Protein AF-A0A969SUG1-F1 (afdb_monomer_lite)

Secondary structure (DSSP, 8-state):
-HHHHHHHHHHHHHHHHHHHHH-TT-HHHHHHHHHHHHHHHHHHHHHHHTTSS-TTHHHHHTTSSSHHHHHHHHHHHHTGGGSTTT---TTS------HHHHHHHHHHHHHHHHTT----THHHHHHHHHHHTTSSGGGGS-HHHHHHHS------HHHHHHHHIIIIIHHHHH-TTS-TTT-----TT-TTTHHHHHHHHHHHHHHTTTS--PPPGGGS-TT--

pLDDT: mean 77.01, std 16.82, range [32.94, 97.0]

Radius of gyration: 19.33 Å; chains: 1; bounding box: 45×39×52 Å

Structure (mmCIF, N/CA/C/O backbone):
data_AF-A0A969SUG1-F1
#
_entry.id   AF-A0A969SUG1-F1
#
loop_
_atom_site.group_PDB
_atom_site.id
_atom_site.type_symbol
_atom_site.label_atom_id
_atom_site.label_alt_id
_atom_site.label_comp_id
_atom_site.label_asym_id
_atom_site.label_entity_id
_atom_site.label_seq_id
_atom_site.pdbx_PDB_ins_code
_atom_site.Cartn_x
_atom_site.Cartn_y
_atom_site.Cartn_z
_atom_site.occupancy
_atom_site.B_iso_or_equiv
_atom_site.auth_seq_id
_atom_site.auth_comp_id
_atom_site.auth_asym_id
_atom_site.auth_atom_id
_atom_site.pdbx_PDB_model_num
ATOM 1 N N . MET A 1 1 ? -7.195 10.564 -8.259 1.00 72.19 1 MET A N 1
ATOM 2 C CA . MET A 1 1 ? -7.331 9.152 -7.808 1.00 72.19 1 MET A CA 1
ATOM 3 C C . MET A 1 1 ? -7.549 8.111 -8.919 1.00 72.19 1 MET A C 1
ATOM 5 O O . MET A 1 1 ? -6.669 7.288 -9.117 1.00 72.19 1 MET A O 1
ATOM 9 N N . LYS A 1 2 ? -8.655 8.111 -9.689 1.00 70.69 2 LYS A N 1
ATOM 10 C CA . LYS A 1 2 ? -8.875 7.113 -10.775 1.00 70.69 2 LYS A CA 1
ATOM 11 C C . LYS A 1 2 ? -7.730 7.015 -11.783 1.00 70.69 2 LYS A C 1
ATOM 13 O O . LYS A 1 2 ? -7.357 5.922 -12.197 1.00 70.69 2 LYS A O 1
ATOM 18 N N . THR A 1 3 ? -7.194 8.165 -12.181 1.00 81.12 3 THR A N 1
ATOM 19 C CA . THR A 1 3 ? -6.062 8.253 -13.108 1.00 81.12 3 THR A CA 1
ATOM 20 C C . THR A 1 3 ? -4.807 7.621 -12.515 1.00 81.12 3 THR A C 1
ATOM 22 O O . THR A 1 3 ? -4.163 6.833 -13.201 1.00 81.12 3 THR A O 1
ATOM 25 N N . LEU A 1 4 ? -4.531 7.882 -11.230 1.00 82.69 4 LEU A N 1
ATOM 26 C CA . LEU A 1 4 ? -3.411 7.292 -10.499 1.00 82.69 4 LEU A CA 1
ATOM 27 C C . LEU A 1 4 ? -3.531 5.767 -10.458 1.00 82.69 4 LEU A C 1
ATOM 29 O O . LEU A 1 4 ? -2.623 5.084 -10.903 1.00 82.69 4 LEU A O 1
ATOM 33 N N . LEU A 1 5 ? -4.688 5.224 -10.063 1.00 80.44 5 LEU A N 1
ATOM 34 C CA . LEU A 1 5 ? -4.915 3.772 -10.034 1.00 80.44 5 LEU A CA 1
ATOM 35 C C . LEU A 1 5 ? -4.731 3.116 -11.408 1.00 80.44 5 LEU A C 1
ATOM 37 O O . LEU A 1 5 ? -4.087 2.075 -11.517 1.00 80.44 5 LEU A O 1
ATOM 41 N N . LYS A 1 6 ? -5.249 3.738 -12.474 1.00 84.94 6 LYS A N 1
ATOM 42 C CA . LYS A 1 6 ? -5.047 3.255 -13.850 1.00 84.94 6 LYS A CA 1
ATOM 43 C C . LYS A 1 6 ? -3.581 3.319 -14.279 1.00 84.94 6 LYS A C 1
ATOM 45 O O . LYS A 1 6 ? -3.134 2.476 -15.052 1.00 84.94 6 LYS A O 1
ATOM 50 N N . GLN A 1 7 ? -2.832 4.329 -13.843 1.00 88.00 7 GLN A N 1
ATOM 51 C CA . GLN A 1 7 ? -1.394 4.415 -14.092 1.00 88.00 7 GLN A CA 1
ATOM 52 C C . GLN A 1 7 ? -0.643 3.333 -13.314 1.00 88.00 7 GLN A C 1
ATOM 54 O O . GLN A 1 7 ? 0.090 2.566 -13.923 1.00 88.00 7 GLN A O 1
ATOM 59 N N . THR A 1 8 ? -0.914 3.178 -12.021 1.00 86.81 8 THR A N 1
ATOM 60 C CA . THR A 1 8 ? -0.345 2.123 -11.176 1.00 86.81 8 THR A CA 1
ATOM 61 C C . THR A 1 8 ? -0.618 0.730 -11.746 1.00 86.81 8 THR A C 1
ATOM 63 O O . THR A 1 8 ? 0.283 -0.103 -11.787 1.00 86.81 8 THR A O 1
ATOM 66 N N . GLU A 1 9 ? -1.823 0.476 -12.267 1.00 86.81 9 GLU A N 1
ATOM 67 C CA . GLU A 1 9 ? -2.148 -0.791 -12.929 1.00 86.81 9 GLU A CA 1
ATOM 68 C C . GLU A 1 9 ? -1.315 -1.016 -14.203 1.00 86.81 9 GLU A C 1
ATOM 70 O O . GLU A 1 9 ? -0.877 -2.140 -14.465 1.00 86.81 9 GLU A O 1
ATOM 75 N N . ARG A 1 10 ? -1.089 0.031 -15.007 1.00 91.06 10 ARG A N 1
ATOM 76 C CA . ARG A 1 10 ? -0.222 -0.044 -16.195 1.00 91.06 10 ARG A CA 1
ATOM 77 C C . ARG A 1 10 ? 1.227 -0.324 -15.803 1.00 91.06 10 ARG A C 1
ATOM 79 O O . ARG A 1 10 ? 1.831 -1.224 -16.383 1.00 91.06 10 ARG A O 1
ATOM 86 N N . ASN A 1 11 ? 1.734 0.364 -14.784 1.00 92.81 11 ASN A N 1
ATOM 87 C CA . ASN A 1 11 ? 3.095 0.192 -14.274 1.00 92.81 11 ASN A CA 1
ATOM 88 C C . ASN A 1 11 ? 3.310 -1.231 -13.760 1.00 92.81 11 ASN A C 1
ATOM 90 O O . ASN A 1 11 ? 4.281 -1.882 -14.134 1.00 92.81 11 ASN A O 1
ATOM 94 N N . TRP A 1 12 ? 2.355 -1.758 -12.989 1.00 90.81 12 TRP A N 1
ATOM 95 C CA . TRP A 1 12 ? 2.375 -3.147 -12.533 1.00 90.81 12 TRP A CA 1
ATOM 96 C C . TRP A 1 12 ? 2.470 -4.140 -13.698 1.00 90.81 12 TRP A C 1
ATOM 98 O O . TRP A 1 12 ? 3.323 -5.024 -13.675 1.00 90.81 12 TRP A O 1
ATOM 108 N N . LYS A 1 13 ? 1.643 -3.983 -14.744 1.00 89.94 13 LYS A N 1
ATOM 109 C CA . LYS A 1 13 ? 1.689 -4.862 -15.929 1.00 89.94 13 LYS A CA 1
ATOM 110 C C . LYS A 1 13 ? 3.041 -4.794 -16.635 1.00 89.94 13 LYS A C 1
ATOM 112 O O . LYS A 1 13 ? 3.552 -5.830 -17.050 1.00 89.94 13 LYS A O 1
ATOM 117 N N . ALA A 1 14 ? 3.609 -3.598 -16.771 1.00 93.19 14 ALA A N 1
ATOM 118 C CA . ALA A 1 14 ? 4.897 -3.406 -17.426 1.00 93.19 14 ALA A CA 1
ATOM 119 C C . ALA A 1 14 ? 6.046 -4.040 -16.623 1.00 93.19 14 ALA A C 1
ATOM 121 O O . ALA A 1 14 ? 6.860 -4.763 -17.194 1.00 93.19 14 ALA A O 1
ATOM 122 N N . ILE A 1 15 ? 6.062 -3.848 -15.299 1.00 92.25 15 ILE A N 1
ATOM 123 C CA . ILE A 1 15 ? 7.035 -4.471 -14.389 1.00 92.25 15 ILE A CA 1
ATOM 124 C C . ILE A 1 15 ? 6.897 -5.998 -14.425 1.00 92.25 15 ILE A C 1
ATOM 126 O O . ILE A 1 15 ? 7.888 -6.695 -14.619 1.00 92.25 15 ILE A O 1
ATOM 130 N N . ALA A 1 16 ? 5.675 -6.529 -14.314 1.00 89.56 16 ALA A N 1
ATOM 131 C CA . ALA A 1 16 ? 5.424 -7.969 -14.377 1.00 89.56 16 ALA A CA 1
ATOM 132 C C . ALA A 1 16 ? 5.860 -8.576 -15.720 1.00 89.56 16 ALA A C 1
ATOM 134 O O . ALA A 1 16 ? 6.430 -9.663 -15.748 1.00 89.56 16 ALA A O 1
ATOM 135 N N . HIS A 1 17 ? 5.627 -7.876 -16.834 1.00 90.75 17 HIS A N 1
ATOM 136 C CA . HIS A 1 17 ? 6.077 -8.321 -18.150 1.00 90.75 17 HIS A CA 1
ATOM 137 C C . HIS A 1 17 ? 7.607 -8.340 -18.259 1.00 90.75 17 HIS A C 1
ATOM 139 O O . HIS A 1 17 ? 8.167 -9.336 -18.706 1.00 90.75 17 HIS A O 1
ATOM 145 N N . ASN A 1 18 ? 8.287 -7.283 -17.810 1.00 92.50 18 ASN A N 1
ATOM 146 C CA . ASN A 1 18 ? 9.750 -7.216 -17.810 1.00 92.50 18 ASN A CA 1
ATOM 147 C C . ASN A 1 18 ? 10.378 -8.332 -16.963 1.00 92.50 18 ASN A C 1
ATOM 149 O O . ASN A 1 18 ? 11.289 -9.017 -17.420 1.00 92.50 18 ASN A O 1
ATOM 153 N N . LEU A 1 19 ? 9.831 -8.571 -15.773 1.00 88.88 19 LEU A N 1
ATOM 154 C CA . LEU A 1 19 ? 10.243 -9.672 -14.910 1.00 88.88 19 LEU A CA 1
ATOM 155 C C . LEU A 1 19 ? 10.005 -11.041 -15.560 1.00 88.88 19 LEU A C 1
ATOM 157 O O . LEU A 1 19 ? 10.855 -11.914 -15.444 1.00 88.88 19 LEU A O 1
ATOM 161 N N . LEU A 1 20 ? 8.894 -11.237 -16.276 1.00 88.81 20 LEU A N 1
ATOM 162 C CA . LEU A 1 20 ? 8.606 -12.506 -16.953 1.00 88.81 20 LEU A CA 1
ATOM 163 C C . LEU A 1 20 ? 9.591 -12.786 -18.095 1.00 88.81 20 LEU A C 1
ATOM 165 O O . LEU A 1 20 ? 9.934 -13.940 -18.325 1.00 88.81 20 LEU A O 1
ATOM 169 N N . LEU A 1 21 ? 10.062 -11.746 -18.791 1.00 89.19 21 LEU A N 1
ATOM 170 C CA . LEU A 1 21 ? 11.103 -11.887 -19.814 1.00 89.19 21 LEU A CA 1
ATOM 171 C C . LEU A 1 21 ? 12.445 -12.325 -19.212 1.00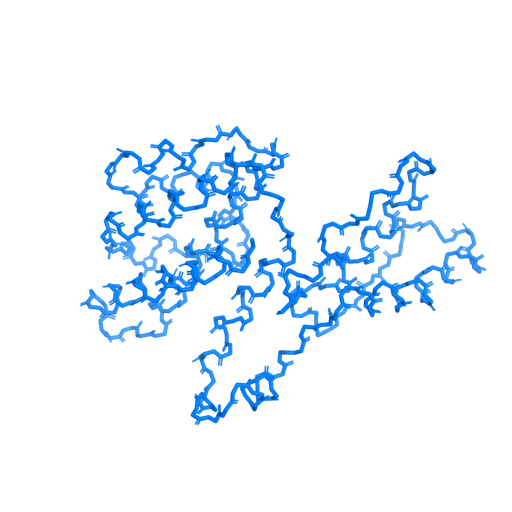 89.19 21 LEU A C 1
ATOM 173 O O . LEU A 1 21 ? 13.154 -13.114 -19.828 1.00 89.19 21 LEU A O 1
ATOM 177 N N . ASN A 1 22 ? 12.774 -11.837 -18.013 1.00 86.19 22 ASN A N 1
ATOM 178 C CA . ASN A 1 22 ? 14.015 -12.183 -17.315 1.00 86.19 22 ASN A CA 1
ATOM 179 C C . ASN A 1 22 ? 13.926 -13.523 -16.561 1.00 86.19 22 ASN A C 1
ATOM 181 O O . ASN A 1 22 ? 14.946 -14.178 -16.361 1.00 86.19 22 ASN A O 1
ATOM 185 N N . TYR A 1 23 ? 12.719 -13.939 -16.161 1.00 86.38 23 TYR A N 1
ATOM 186 C CA . TYR A 1 23 ? 12.468 -15.127 -15.337 1.00 86.38 23 TYR A CA 1
ATOM 187 C C . TYR A 1 23 ? 11.238 -15.921 -15.832 1.00 86.38 23 TYR A C 1
ATOM 189 O O . TYR A 1 23 ? 10.233 -16.025 -15.118 1.00 86.38 23 TYR A O 1
ATOM 197 N N . PRO A 1 24 ? 11.283 -16.491 -17.052 1.00 84.62 24 PRO A N 1
ATOM 198 C CA . PRO A 1 24 ? 10.123 -17.128 -17.684 1.00 84.62 24 PRO A CA 1
ATOM 199 C C . PRO A 1 24 ? 9.617 -18.372 -16.937 1.00 84.62 24 PRO A C 1
ATOM 201 O O . PRO A 1 24 ? 8.421 -18.662 -16.970 1.00 84.62 24 PRO A O 1
ATOM 204 N N . ASP A 1 25 ? 10.500 -19.069 -16.220 1.00 84.81 25 ASP A N 1
ATOM 205 C CA . ASP A 1 25 ? 10.185 -20.318 -15.516 1.00 84.81 25 ASP A CA 1
ATOM 206 C C . ASP A 1 25 ? 9.470 -20.105 -14.168 1.00 84.81 25 ASP A C 1
ATOM 208 O O . ASP A 1 25 ? 9.002 -21.061 -13.550 1.00 84.81 25 ASP A O 1
ATOM 212 N N . LEU A 1 26 ? 9.349 -18.853 -13.705 1.00 80.62 26 LEU A N 1
ATOM 213 C CA . LEU A 1 26 ? 8.792 -18.503 -12.392 1.00 80.62 26 LEU A CA 1
ATOM 214 C C . LEU A 1 26 ? 7.609 -17.518 -12.489 1.00 80.62 26 LEU A C 1
ATOM 216 O O . LEU A 1 26 ? 7.598 -16.484 -11.814 1.00 80.62 26 LEU A O 1
ATOM 220 N N . PRO A 1 27 ? 6.561 -17.812 -13.284 1.00 76.94 27 PRO A N 1
ATOM 221 C CA . PRO A 1 27 ? 5.500 -16.849 -13.579 1.00 76.94 27 PRO A CA 1
ATOM 222 C C . PRO A 1 27 ? 4.706 -16.408 -12.341 1.00 76.94 27 PRO A C 1
ATOM 224 O O . PRO A 1 27 ? 4.218 -15.281 -12.299 1.00 76.94 27 PRO A O 1
ATOM 227 N N . ASN A 1 28 ? 4.567 -17.271 -11.329 1.00 77.81 28 ASN A N 1
ATOM 228 C CA . ASN A 1 28 ? 3.870 -16.926 -10.087 1.00 77.81 28 ASN A CA 1
ATOM 229 C C . ASN A 1 28 ? 4.728 -16.002 -9.207 1.00 77.81 28 ASN A C 1
ATOM 231 O O . ASN A 1 28 ? 4.238 -14.972 -8.748 1.00 77.81 28 ASN A O 1
ATOM 235 N N . SER A 1 29 ? 6.017 -16.317 -9.044 1.00 78.25 29 SER A N 1
ATOM 236 C CA . SER A 1 29 ? 6.960 -15.500 -8.269 1.00 78.25 29 SER A CA 1
ATOM 237 C C . SER A 1 29 ? 7.151 -14.118 -8.893 1.00 78.25 29 SER A C 1
ATOM 239 O O . SER A 1 29 ? 7.121 -13.114 -8.190 1.00 78.25 29 SER A O 1
ATOM 241 N N . VAL A 1 30 ? 7.252 -14.042 -10.224 1.00 82.00 30 VAL A N 1
ATOM 242 C CA . VAL A 1 30 ? 7.326 -12.779 -10.974 1.00 82.00 30 VAL A CA 1
ATOM 243 C C . VAL A 1 30 ? 6.141 -11.861 -10.662 1.00 82.00 30 VAL A C 1
ATOM 245 O O . VAL A 1 30 ? 6.326 -10.670 -10.405 1.00 82.00 30 VAL A O 1
ATOM 248 N N . ARG A 1 31 ? 4.917 -12.403 -10.673 1.00 80.06 31 ARG A N 1
ATOM 249 C CA . ARG A 1 31 ? 3.710 -11.617 -10.383 1.00 80.06 31 ARG A CA 1
ATOM 250 C C . ARG A 1 31 ? 3.688 -11.128 -8.941 1.00 80.06 31 ARG A C 1
ATOM 252 O O . ARG A 1 31 ? 3.394 -9.953 -8.719 1.00 80.06 31 ARG A O 1
ATOM 259 N N . GLN A 1 32 ? 4.043 -11.995 -7.995 1.00 80.19 32 GLN A N 1
ATOM 260 C CA . GLN A 1 32 ? 4.128 -11.651 -6.577 1.00 80.19 32 GLN A CA 1
ATOM 261 C C . GLN A 1 32 ? 5.138 -10.521 -6.334 1.00 80.19 32 GLN A C 1
ATOM 263 O O . GLN A 1 32 ? 4.799 -9.527 -5.693 1.00 80.19 32 GLN A O 1
ATOM 268 N N . ILE A 1 33 ? 6.332 -10.614 -6.925 1.00 82.88 33 ILE A N 1
ATOM 269 C CA . ILE A 1 33 ? 7.374 -9.583 -6.823 1.00 82.88 33 ILE A CA 1
ATOM 270 C C . ILE A 1 33 ? 6.885 -8.259 -7.422 1.00 82.88 33 ILE A C 1
ATOM 272 O O . ILE A 1 33 ? 7.004 -7.212 -6.787 1.00 82.88 33 ILE A O 1
ATOM 276 N N . ALA A 1 34 ? 6.275 -8.283 -8.613 1.00 87.31 34 ALA A N 1
ATOM 277 C CA . ALA A 1 34 ? 5.725 -7.077 -9.236 1.00 87.31 34 ALA A CA 1
ATOM 278 C C . ALA A 1 34 ? 4.651 -6.411 -8.361 1.00 87.31 34 ALA A C 1
ATOM 280 O O . ALA A 1 34 ? 4.623 -5.186 -8.227 1.00 87.31 34 ALA A O 1
ATOM 281 N N . GLN A 1 35 ? 3.765 -7.212 -7.763 1.00 85.44 35 GLN A N 1
ATOM 282 C CA . GLN A 1 35 ? 2.744 -6.740 -6.830 1.00 85.44 35 GLN A CA 1
ATOM 283 C C . GLN A 1 35 ? 3.374 -6.094 -5.591 1.00 85.44 35 GLN A C 1
ATOM 285 O O . GLN A 1 35 ? 2.967 -4.995 -5.213 1.00 85.44 35 GLN A O 1
ATOM 290 N N . G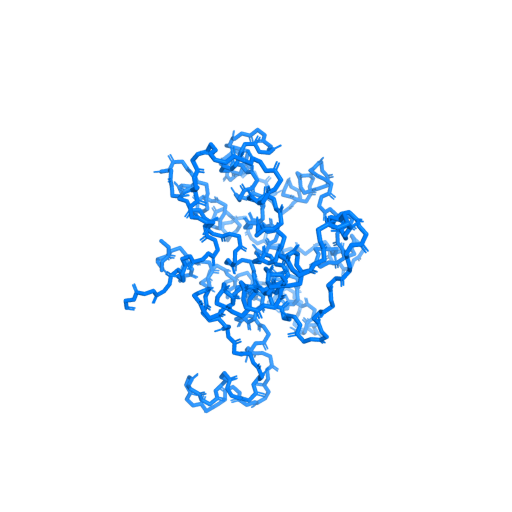LN A 1 36 ? 4.366 -6.742 -4.978 1.00 84.38 36 GLN A N 1
ATOM 291 C CA . GLN A 1 36 ? 5.036 -6.240 -3.778 1.00 84.38 36 GLN A CA 1
ATOM 292 C C . GLN A 1 36 ? 5.758 -4.920 -4.046 1.00 84.38 36 GLN A C 1
ATOM 294 O O . GLN A 1 36 ? 5.553 -3.966 -3.299 1.00 84.38 36 GLN A O 1
ATOM 299 N N . ILE A 1 37 ? 6.507 -4.814 -5.148 1.00 87.94 37 ILE A N 1
ATOM 300 C CA . ILE A 1 37 ? 7.182 -3.568 -5.545 1.00 87.94 37 ILE A CA 1
ATOM 301 C C . ILE A 1 37 ? 6.178 -2.422 -5.642 1.00 87.94 37 ILE A C 1
ATOM 303 O O . ILE A 1 37 ? 6.390 -1.351 -5.073 1.00 87.94 37 ILE A O 1
ATOM 307 N N . VAL A 1 38 ? 5.058 -2.645 -6.332 1.00 90.31 38 VAL A N 1
ATOM 308 C CA . VAL A 1 38 ? 4.034 -1.613 -6.504 1.00 90.31 38 VAL A CA 1
ATOM 309 C C . VAL A 1 38 ? 3.396 -1.240 -5.168 1.00 90.31 38 VAL A C 1
ATOM 311 O O . VAL A 1 38 ? 3.254 -0.052 -4.886 1.00 90.31 38 VAL A O 1
ATOM 314 N N . LEU A 1 39 ? 3.048 -2.221 -4.332 1.00 87.81 39 LEU A N 1
ATOM 315 C CA . LEU A 1 39 ? 2.381 -1.981 -3.053 1.00 87.81 39 LEU A CA 1
ATOM 316 C C . LEU A 1 39 ? 3.291 -1.253 -2.050 1.00 87.81 39 LEU A C 1
ATOM 318 O O . LEU A 1 39 ? 2.845 -0.292 -1.424 1.00 87.81 39 LEU A O 1
ATOM 322 N N . VAL A 1 40 ? 4.563 -1.653 -1.938 1.00 88.25 40 VAL A N 1
ATOM 323 C CA . VAL A 1 40 ? 5.567 -0.979 -1.094 1.00 88.25 40 VAL A CA 1
ATOM 324 C C . VAL A 1 40 ? 5.790 0.450 -1.570 1.00 88.25 40 VAL A C 1
ATOM 326 O O . VAL A 1 40 ? 5.747 1.375 -0.764 1.00 88.25 40 VAL A O 1
ATOM 329 N N . THR A 1 41 ? 5.975 0.656 -2.877 1.00 91.44 41 THR A N 1
ATOM 330 C CA . THR A 1 41 ? 6.203 2.003 -3.424 1.00 91.44 41 THR A CA 1
ATOM 331 C C . THR A 1 41 ? 5.005 2.916 -3.158 1.00 91.44 41 THR A C 1
ATOM 333 O O . THR A 1 41 ? 5.169 4.082 -2.807 1.00 91.44 41 THR A O 1
ATOM 336 N N . PHE A 1 42 ? 3.786 2.384 -3.267 1.00 91.44 42 PHE A N 1
ATOM 337 C CA . PHE A 1 42 ? 2.567 3.121 -2.944 1.00 91.44 42 PHE A CA 1
ATOM 338 C C . PHE A 1 42 ? 2.465 3.441 -1.445 1.00 91.44 42 PHE A C 1
ATOM 340 O O . PHE A 1 42 ? 2.063 4.541 -1.072 1.00 91.44 42 PHE A O 1
ATOM 347 N N . CYS A 1 43 ? 2.866 2.506 -0.580 1.00 90.06 43 CYS A N 1
ATOM 348 C CA . CYS A 1 43 ? 2.942 2.724 0.862 1.00 90.06 43 CYS A CA 1
ATOM 349 C C . CYS A 1 43 ? 3.940 3.838 1.209 1.00 90.06 43 CYS A C 1
ATOM 351 O O . CYS A 1 43 ? 3.607 4.729 1.984 1.00 90.06 43 CYS A O 1
ATOM 353 N N . LEU A 1 44 ? 5.126 3.839 0.592 1.00 91.38 44 LEU A N 1
ATOM 354 C CA . LEU A 1 44 ? 6.117 4.906 0.751 1.00 91.38 44 LEU A CA 1
ATOM 355 C C . LEU A 1 44 ? 5.563 6.267 0.306 1.00 91.38 44 LEU A C 1
ATOM 357 O O . LEU A 1 44 ? 5.760 7.257 1.004 1.00 91.38 44 LEU A O 1
ATOM 361 N N . ALA A 1 45 ? 4.805 6.316 -0.794 1.00 92.50 45 ALA A N 1
ATOM 362 C CA . ALA A 1 45 ? 4.167 7.550 -1.256 1.00 92.50 45 ALA A CA 1
ATOM 363 C C . ALA A 1 45 ? 3.154 8.099 -0.234 1.00 92.50 45 ALA A C 1
ATOM 365 O O . ALA A 1 45 ? 3.134 9.299 0.026 1.00 92.50 45 ALA A O 1
ATOM 366 N N . ILE A 1 46 ? 2.360 7.224 0.396 1.00 89.56 46 ILE A N 1
ATOM 367 C CA . ILE A 1 46 ? 1.458 7.604 1.497 1.00 89.56 46 ILE A CA 1
ATOM 368 C C . ILE A 1 46 ? 2.263 8.103 2.705 1.00 89.56 46 ILE A C 1
ATOM 370 O O . ILE A 1 46 ? 1.887 9.094 3.328 1.00 89.56 46 ILE A O 1
ATOM 374 N N . CYS A 1 47 ? 3.377 7.449 3.044 1.00 90.81 47 CYS A N 1
ATOM 375 C CA . CYS A 1 47 ? 4.239 7.894 4.137 1.00 90.81 47 CYS A CA 1
ATOM 376 C C . CYS A 1 47 ? 4.816 9.295 3.883 1.00 90.81 47 CYS A C 1
ATOM 378 O O . CYS A 1 47 ? 4.873 10.093 4.820 1.00 90.81 47 CYS A O 1
ATOM 380 N N . GLU A 1 48 ? 5.232 9.607 2.650 1.00 91.69 48 GLU A N 1
ATOM 381 C CA . GLU A 1 48 ? 5.707 10.947 2.275 1.00 91.69 48 GLU A CA 1
ATOM 382 C C . GLU A 1 48 ? 4.586 11.990 2.346 1.00 91.69 48 GLU A C 1
ATOM 384 O O . GLU A 1 48 ? 4.774 13.048 2.947 1.00 91.69 48 GLU A O 1
ATOM 389 N N . GLU A 1 49 ? 3.413 11.685 1.781 1.00 90.56 49 GLU A N 1
ATOM 390 C CA . GLU A 1 49 ? 2.234 12.566 1.795 1.00 90.56 49 GLU A CA 1
ATOM 391 C C . GLU A 1 49 ? 1.837 12.936 3.226 1.00 90.56 49 GLU A C 1
ATOM 393 O O . GLU A 1 49 ? 1.686 14.112 3.564 1.00 90.56 49 GLU A O 1
ATOM 398 N N . ARG A 1 50 ? 1.795 11.933 4.107 1.00 87.69 50 ARG A N 1
ATOM 399 C CA . ARG A 1 50 ? 1.463 12.098 5.526 1.00 87.69 50 ARG A CA 1
ATOM 400 C C . ARG A 1 50 ? 2.620 12.606 6.381 1.00 87.69 50 ARG A C 1
ATOM 402 O O . ARG A 1 50 ? 2.440 12.772 7.588 1.00 87.69 50 ARG A O 1
ATOM 409 N N . LYS A 1 51 ? 3.793 12.857 5.788 1.00 90.25 51 LYS A N 1
ATOM 410 C CA . LYS A 1 51 ? 5.011 13.331 6.471 1.00 90.25 51 LYS A CA 1
ATOM 411 C C . LYS A 1 51 ? 5.482 12.400 7.594 1.00 90.25 51 LYS A C 1
ATOM 413 O O . LYS A 1 51 ? 6.098 12.847 8.559 1.00 90.25 51 LYS A O 1
ATOM 418 N N . VAL A 1 52 ? 5.186 11.106 7.470 1.00 90.31 52 VAL A N 1
ATOM 419 C CA . VAL A 1 52 ? 5.736 10.050 8.338 1.00 90.31 52 VAL A CA 1
ATOM 420 C C . VAL A 1 52 ? 7.227 9.868 8.049 1.00 90.31 52 VAL A C 1
ATOM 422 O O . VAL A 1 52 ? 8.007 9.574 8.948 1.00 90.31 52 VAL A O 1
ATOM 425 N N . VAL A 1 53 ? 7.618 10.084 6.793 1.00 91.50 53 VAL A N 1
ATOM 426 C CA . VAL A 1 53 ? 9.004 10.094 6.312 1.00 91.50 53 VAL A CA 1
ATOM 427 C C . VAL A 1 53 ? 9.301 11.435 5.622 1.00 91.50 53 VAL A C 1
ATOM 429 O O . VAL A 1 53 ? 8.358 12.153 5.269 1.00 91.50 53 VAL A O 1
ATOM 432 N N . PRO A 1 54 ? 10.581 11.808 5.422 1.00 89.69 54 PRO A N 1
ATOM 433 C CA . PRO A 1 54 ? 10.934 13.029 4.701 1.00 89.69 54 PRO A CA 1
ATOM 434 C C . PRO A 1 54 ? 10.321 13.059 3.288 1.00 89.69 54 PRO A C 1
ATOM 436 O O . PRO A 1 54 ? 10.421 12.065 2.570 1.00 89.69 54 PRO A O 1
ATOM 439 N N . PRO A 1 55 ? 9.696 14.174 2.864 1.00 90.81 55 PRO A N 1
ATOM 440 C CA . PRO A 1 55 ? 9.029 14.247 1.569 1.00 90.81 55 PRO A CA 1
ATOM 441 C C . PRO A 1 55 ? 10.024 14.321 0.403 1.00 90.81 55 PRO A C 1
ATOM 443 O O . PRO A 1 55 ? 11.087 14.937 0.510 1.00 90.81 55 PRO A O 1
ATOM 446 N N . GLY A 1 56 ? 9.632 13.778 -0.753 1.00 93.00 56 GLY A N 1
ATOM 447 C CA . GLY A 1 56 ? 10.365 13.921 -2.011 1.00 93.00 56 GLY A CA 1
ATOM 448 C C . GLY A 1 56 ? 11.492 12.911 -2.218 1.00 93.00 56 GLY A C 1
ATOM 449 O O . GLY A 1 56 ? 12.234 13.040 -3.195 1.00 93.00 56 GLY A O 1
ATOM 450 N N . GLN A 1 57 ? 11.618 11.897 -1.363 1.00 94.62 57 GLN A N 1
ATOM 451 C CA . GLN A 1 57 ? 12.629 10.855 -1.505 1.00 94.62 57 GLN A CA 1
ATOM 452 C C . GLN A 1 57 ? 12.361 9.995 -2.747 1.00 94.62 57 GLN A C 1
ATOM 454 O O . GLN A 1 57 ? 13.274 9.763 -3.541 1.00 94.62 57 GLN A O 1
ATOM 459 N N . LEU A 1 58 ? 11.105 9.621 -3.009 1.00 94.88 58 LEU A N 1
ATOM 460 C CA . LEU A 1 58 ? 10.697 8.913 -4.228 1.00 94.88 58 LEU A CA 1
ATOM 461 C C . LEU A 1 58 ? 11.062 9.704 -5.494 1.00 94.88 58 LEU A C 1
ATOM 463 O O . LEU A 1 58 ? 11.548 9.133 -6.473 1.00 94.88 58 LEU A O 1
ATOM 467 N N . GLN A 1 59 ? 10.890 11.029 -5.463 1.00 96.12 59 GLN A N 1
ATOM 468 C CA . GLN A 1 59 ? 11.254 11.916 -6.571 1.00 96.12 59 GLN A CA 1
ATOM 469 C C . GLN A 1 59 ? 12.769 12.023 -6.773 1.00 96.12 59 GLN A C 1
ATOM 471 O O . GLN A 1 59 ? 13.229 12.225 -7.901 1.00 96.12 59 GLN A O 1
ATOM 476 N N . GLN A 1 60 ? 13.548 11.958 -5.692 1.00 96.19 60 GLN A N 1
ATOM 477 C CA . GLN A 1 60 ? 15.008 11.959 -5.752 1.00 96.19 60 GLN A CA 1
ATOM 478 C C . GLN A 1 60 ? 15.528 10.631 -6.296 1.00 96.19 60 GLN A C 1
ATOM 480 O O . GLN A 1 60 ? 16.341 10.639 -7.221 1.00 96.19 60 GLN A O 1
ATOM 485 N N . ILE A 1 61 ? 15.008 9.509 -5.792 1.00 96.06 61 ILE A N 1
ATOM 486 C CA . ILE A 1 61 ? 15.342 8.167 -6.276 1.00 96.06 61 ILE A CA 1
ATOM 487 C C . ILE A 1 61 ? 15.028 8.070 -7.768 1.00 96.06 61 ILE A C 1
ATOM 489 O O . ILE A 1 61 ? 15.892 7.643 -8.527 1.00 96.06 61 ILE A O 1
ATOM 493 N N . SER A 1 62 ? 13.875 8.566 -8.237 1.00 96.44 62 SER A N 1
ATOM 494 C CA . SER A 1 62 ? 13.497 8.485 -9.658 1.00 96.44 62 SER A CA 1
ATOM 495 C C . SER A 1 62 ? 14.458 9.196 -10.623 1.00 96.44 62 SER A C 1
ATOM 497 O O . SER A 1 62 ? 14.422 8.945 -11.827 1.00 96.44 62 SER A O 1
ATOM 499 N N . LYS A 1 63 ? 15.351 10.065 -10.137 1.00 96.38 63 LYS A N 1
ATOM 500 C CA . LYS A 1 63 ? 16.367 10.750 -10.955 1.00 96.38 63 LYS A CA 1
ATOM 501 C C . LYS A 1 63 ? 17.687 9.980 -11.058 1.00 96.38 63 LYS A C 1
ATOM 503 O O . LYS A 1 63 ? 18.538 10.367 -11.853 1.00 96.38 63 LYS A O 1
ATOM 508 N N . GLN A 1 64 ? 17.863 8.909 -10.290 1.00 96.12 64 GLN A N 1
ATOM 509 C CA . GLN A 1 64 ? 19.113 8.151 -10.193 1.00 96.12 64 GLN A CA 1
ATOM 510 C C . GLN A 1 64 ? 19.140 6.961 -11.182 1.00 96.12 64 GLN A C 1
ATOM 512 O O . GLN A 1 64 ? 18.330 6.888 -12.111 1.00 96.12 64 GLN A O 1
ATOM 517 N N . THR A 1 65 ? 20.115 6.064 -11.013 1.00 95.00 65 THR A N 1
ATOM 518 C CA . THR A 1 65 ? 20.277 4.785 -11.734 1.00 95.00 65 THR A CA 1
ATOM 519 C C . THR A 1 65 ? 20.327 3.624 -10.744 1.00 95.00 65 THR A C 1
ATOM 521 O O . THR A 1 65 ? 20.608 3.857 -9.567 1.00 95.00 65 THR A O 1
ATOM 524 N N . ASN A 1 66 ? 20.118 2.385 -11.191 1.00 92.06 66 ASN A N 1
ATOM 525 C CA . ASN A 1 66 ? 19.965 1.215 -10.315 1.00 92.06 66 ASN A CA 1
ATOM 526 C C . ASN A 1 66 ? 18.792 1.415 -9.344 1.00 92.06 66 ASN A C 1
ATOM 528 O O . ASN A 1 66 ? 18.930 1.289 -8.123 1.00 92.06 66 ASN A O 1
ATOM 532 N N . LEU A 1 67 ? 17.641 1.801 -9.895 1.00 94.19 67 LEU A N 1
ATOM 533 C CA . LEU A 1 67 ? 16.493 2.264 -9.121 1.00 94.19 67 LEU A CA 1
ATOM 534 C C . LEU A 1 67 ? 15.940 1.188 -8.197 1.00 94.19 67 LEU A C 1
ATOM 536 O O . LEU A 1 67 ? 15.520 1.517 -7.094 1.00 94.19 67 LEU A O 1
ATOM 540 N N . TYR A 1 68 ? 15.975 -0.079 -8.615 1.00 90.56 68 TYR A N 1
ATOM 541 C CA . TYR A 1 68 ? 15.518 -1.182 -7.775 1.00 90.56 68 TYR A CA 1
ATOM 542 C C . TYR A 1 68 ? 16.311 -1.259 -6.465 1.00 90.56 68 TYR A C 1
ATOM 544 O O . TYR A 1 68 ? 15.707 -1.238 -5.400 1.00 90.56 68 TYR A O 1
ATOM 552 N N . LEU A 1 69 ? 17.648 -1.249 -6.542 1.00 89.12 69 LEU A N 1
ATOM 553 C CA . LEU A 1 69 ? 18.522 -1.309 -5.364 1.00 89.12 69 LEU A CA 1
ATOM 554 C C . LEU A 1 69 ? 18.288 -0.121 -4.425 1.00 89.12 69 LEU A C 1
ATOM 556 O O . LEU A 1 69 ? 18.124 -0.286 -3.221 1.00 89.12 69 LEU A O 1
ATOM 560 N N . ARG A 1 70 ? 18.188 1.085 -4.985 1.00 92.25 70 ARG A N 1
ATOM 561 C CA . ARG A 1 70 ? 17.935 2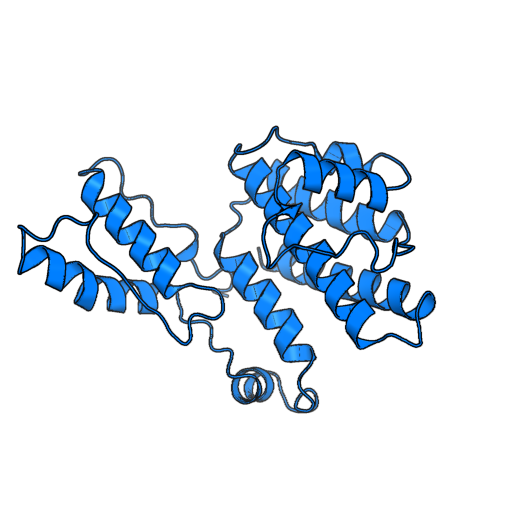.304 -4.203 1.00 92.25 70 ARG A CA 1
ATOM 562 C C . ARG A 1 70 ? 16.564 2.296 -3.538 1.00 92.25 70 ARG A C 1
ATOM 564 O O . ARG A 1 70 ? 16.420 2.758 -2.412 1.00 92.25 70 ARG A O 1
ATOM 571 N N . LEU A 1 71 ? 15.558 1.774 -4.236 1.00 90.50 71 LEU A N 1
ATOM 572 C CA . LEU A 1 71 ? 14.218 1.606 -3.692 1.00 90.50 71 LEU A CA 1
ATOM 573 C C . LEU A 1 71 ? 14.209 0.567 -2.565 1.00 90.50 71 LEU A C 1
ATOM 575 O O . LEU A 1 71 ? 13.552 0.798 -1.554 1.00 90.50 71 LEU A O 1
ATOM 579 N N . THR A 1 72 ? 14.941 -0.542 -2.702 1.00 87.00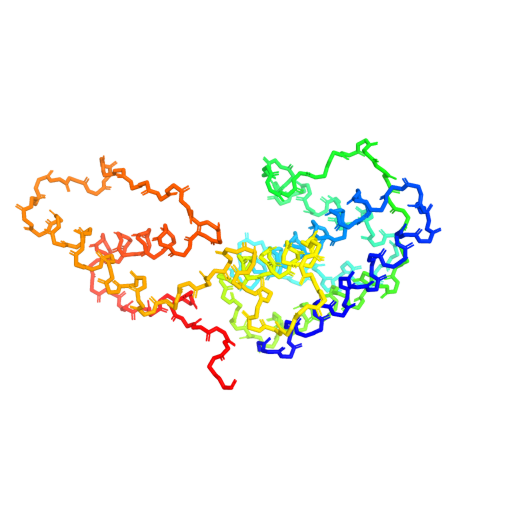 72 THR A N 1
ATOM 580 C CA . THR A 1 72 ? 15.061 -1.547 -1.635 1.00 87.00 72 THR A CA 1
ATOM 581 C C . THR A 1 72 ? 15.841 -1.031 -0.429 1.00 87.00 72 THR A C 1
ATOM 583 O O . THR A 1 72 ? 15.455 -1.324 0.699 1.00 87.00 72 THR A O 1
ATOM 586 N N . ASP A 1 73 ? 16.877 -0.216 -0.637 1.00 88.44 73 ASP A N 1
ATOM 587 C CA . ASP A 1 73 ? 17.604 0.439 0.457 1.00 88.44 73 ASP A CA 1
ATOM 588 C C . ASP A 1 73 ? 16.676 1.383 1.227 1.00 88.44 73 ASP A C 1
ATOM 590 O O . ASP A 1 73 ? 16.581 1.304 2.451 1.00 88.44 73 ASP A O 1
ATOM 594 N N . TYR A 1 74 ? 15.919 2.217 0.506 1.00 90.62 74 TYR A N 1
ATOM 595 C CA . TYR A 1 74 ? 14.970 3.144 1.120 1.00 90.62 74 TYR A CA 1
ATOM 596 C C . TYR A 1 74 ? 13.827 2.420 1.840 1.00 90.62 74 TYR A C 1
ATOM 598 O O . TYR A 1 74 ? 13.428 2.794 2.942 1.00 90.62 74 TYR A O 1
ATOM 606 N N . TRP A 1 75 ? 13.322 1.338 1.253 1.00 86.62 75 TRP A N 1
ATOM 607 C CA . TRP A 1 75 ? 12.370 0.454 1.911 1.00 86.62 75 TRP A CA 1
ATOM 608 C C . TRP A 1 75 ? 12.926 -0.039 3.258 1.00 86.62 75 TRP A C 1
ATOM 610 O O . TRP A 1 75 ? 12.265 0.126 4.290 1.00 86.62 75 TRP A O 1
ATOM 620 N N . CYS A 1 76 ? 14.133 -0.605 3.270 1.00 84.38 76 CYS A N 1
ATOM 621 C CA . CYS A 1 76 ? 14.779 -1.075 4.494 1.00 84.38 76 CYS A CA 1
ATOM 622 C C . CYS A 1 76 ? 14.960 0.047 5.526 1.00 84.38 76 CYS A C 1
ATOM 624 O O . CYS A 1 76 ? 14.667 -0.172 6.699 1.00 84.38 76 CYS A O 1
ATOM 626 N N . GLU A 1 77 ? 15.372 1.242 5.100 1.00 87.81 77 GLU A N 1
ATOM 627 C CA . GLU A 1 77 ? 15.550 2.417 5.965 1.00 87.81 77 GLU A CA 1
ATOM 628 C C . GLU A 1 77 ? 14.254 2.815 6.692 1.00 87.81 77 GLU A C 1
ATOM 630 O O . GLU A 1 77 ? 14.273 3.111 7.885 1.00 87.81 77 GLU A O 1
ATOM 635 N N . VAL A 1 78 ? 13.110 2.758 6.003 1.00 87.38 78 VAL A N 1
ATOM 636 C CA . VAL A 1 78 ? 11.786 3.070 6.578 1.00 87.38 78 VAL A CA 1
ATOM 637 C C . VAL A 1 78 ? 11.249 1.924 7.457 1.00 87.38 78 VAL A C 1
ATOM 639 O O . VAL A 1 78 ? 10.234 2.072 8.137 1.00 87.38 78 VAL A O 1
ATOM 642 N N . GLY A 1 79 ? 11.915 0.765 7.477 1.00 84.50 79 GLY A N 1
ATOM 643 C CA . GLY A 1 79 ? 11.530 -0.391 8.293 1.00 84.50 79 GLY A CA 1
ATOM 644 C C . GLY A 1 79 ? 10.351 -1.194 7.737 1.00 84.50 79 GLY A C 1
ATOM 645 O O . GLY A 1 79 ? 9.865 -2.117 8.394 1.00 84.50 79 GLY A O 1
ATOM 646 N N . LEU A 1 80 ? 9.898 -0.905 6.511 1.00 79.88 80 LEU A N 1
ATOM 647 C CA . LEU A 1 80 ? 8.815 -1.663 5.875 1.00 79.88 80 LEU A CA 1
ATOM 648 C C . LEU A 1 80 ? 9.247 -3.101 5.521 1.00 79.88 80 LEU A C 1
ATOM 650 O O . LEU A 1 80 ? 8.403 -3.915 5.153 1.00 79.88 80 LEU A O 1
ATOM 654 N N . SER A 1 81 ? 10.542 -3.438 5.564 1.00 70.31 81 SER A N 1
ATOM 655 C CA . SER A 1 81 ? 11.076 -4.763 5.183 1.00 70.31 81 SER A CA 1
ATOM 656 C C . SER A 1 81 ? 10.664 -5.869 6.160 1.00 70.31 81 SER A C 1
ATOM 658 O O . SER A 1 81 ? 10.568 -7.037 5.779 1.00 70.31 81 SER A O 1
ATOM 660 N N . HIS A 1 82 ? 10.338 -5.489 7.397 1.00 65.12 82 HIS A N 1
ATOM 661 C CA . HIS A 1 82 ? 9.875 -6.378 8.464 1.00 65.12 82 HIS A CA 1
ATOM 662 C C . HIS A 1 82 ? 8.364 -6.647 8.443 1.00 65.12 82 HIS A C 1
ATOM 664 O O . HIS A 1 82 ? 7.859 -7.419 9.258 1.00 65.12 82 HIS A O 1
ATOM 670 N N . VAL A 1 83 ? 7.619 -6.001 7.547 1.00 64.31 83 VAL A N 1
ATOM 671 C CA . VAL A 1 83 ? 6.170 -6.172 7.451 1.00 64.31 83 VAL A CA 1
ATOM 672 C C . VAL A 1 83 ? 5.881 -7.358 6.534 1.00 64.31 83 VAL A C 1
ATOM 674 O O . VAL A 1 83 ? 6.218 -7.325 5.356 1.00 64.31 83 VAL A O 1
ATOM 677 N N . SER A 1 84 ? 5.208 -8.385 7.054 1.00 59.59 84 SER A N 1
ATOM 678 C CA . SER A 1 84 ? 4.979 -9.671 6.372 1.00 59.59 84 SER A CA 1
ATOM 679 C C . SER A 1 84 ? 4.335 -9.566 4.983 1.00 59.59 84 SER A C 1
ATOM 681 O O . SER A 1 84 ? 4.670 -10.342 4.095 1.00 59.59 84 SER A O 1
ATOM 683 N N . ASN A 1 85 ? 3.442 -8.593 4.772 1.00 58.53 85 ASN A N 1
ATOM 684 C CA . ASN A 1 85 ? 2.797 -8.347 3.471 1.00 58.53 85 ASN A CA 1
ATOM 685 C C . ASN A 1 85 ? 3.716 -7.649 2.458 1.00 58.53 85 ASN A C 1
ATOM 687 O O . ASN A 1 85 ? 3.410 -7.604 1.266 1.00 58.53 85 ASN A O 1
ATOM 691 N N . PHE A 1 86 ? 4.822 -7.085 2.935 1.00 59.75 86 PHE A N 1
ATOM 692 C CA . PHE A 1 86 ? 5.816 -6.409 2.124 1.00 59.75 86 PHE A CA 1
ATOM 693 C C . PHE A 1 86 ? 7.067 -7.254 1.946 1.00 59.75 86 PHE A C 1
ATOM 695 O O . PHE A 1 86 ? 7.660 -7.136 0.888 1.00 59.75 86 PHE A O 1
ATOM 702 N N . SER A 1 87 ? 7.440 -8.127 2.888 1.00 56.12 87 SER A N 1
ATOM 703 C CA . SER A 1 87 ? 8.672 -8.921 2.828 1.00 56.12 87 SER A CA 1
ATOM 704 C C . SER A 1 87 ? 8.837 -9.648 1.486 1.00 56.12 87 SER A C 1
ATOM 706 O O . SER A 1 87 ? 8.187 -10.653 1.197 1.00 56.12 87 SER A O 1
ATOM 708 N N . ILE A 1 88 ? 9.742 -9.115 0.670 1.00 54.38 88 ILE A N 1
ATOM 709 C CA . ILE A 1 88 ? 10.425 -9.852 -0.385 1.00 54.38 88 ILE A CA 1
ATOM 710 C C . ILE A 1 88 ? 11.623 -10.470 0.321 1.00 54.38 88 ILE A C 1
ATOM 712 O O . ILE A 1 88 ? 12.396 -9.742 0.944 1.00 54.38 88 ILE A O 1
ATOM 716 N N . ASP A 1 89 ? 11.759 -11.794 0.276 1.00 52.59 89 ASP A N 1
ATOM 717 C CA . ASP A 1 89 ? 12.993 -12.429 0.729 1.00 52.59 89 ASP A CA 1
ATOM 718 C C . ASP A 1 89 ? 14.157 -11.828 -0.092 1.00 52.59 89 ASP A C 1
ATOM 720 O O . ASP A 1 89 ? 14.150 -11.952 -1.322 1.00 52.59 89 ASP A O 1
ATOM 724 N N . PRO A 1 90 ? 15.140 -11.151 0.538 1.00 41.91 90 PRO A N 1
ATOM 725 C CA . PRO A 1 90 ? 16.278 -10.558 -0.163 1.00 41.91 90 PRO A CA 1
ATOM 726 C C . PRO A 1 90 ? 17.055 -11.579 -1.003 1.00 41.91 90 PRO A C 1
ATOM 728 O O . PRO A 1 90 ? 17.720 -11.208 -1.969 1.00 41.91 90 PRO A O 1
ATOM 731 N N . GLN A 1 91 ? 16.963 -12.866 -0.658 1.00 45.72 91 GLN A N 1
ATOM 732 C CA . GLN A 1 91 ? 17.609 -13.954 -1.386 1.00 45.72 91 GLN A CA 1
ATOM 733 C C . GLN A 1 91 ? 16.806 -14.429 -2.600 1.00 45.72 91 GLN A C 1
ATOM 735 O O . GLN A 1 91 ? 17.365 -15.112 -3.457 1.00 45.72 91 GLN A O 1
ATOM 740 N N . GLN A 1 92 ? 15.520 -14.080 -2.715 1.00 52.50 92 GLN A N 1
ATOM 741 C CA . GLN A 1 92 ? 14.656 -14.762 -3.668 1.00 52.50 92 GLN A CA 1
ATOM 742 C C . GLN A 1 92 ? 14.838 -14.361 -5.118 1.00 52.50 92 GLN A C 1
ATOM 744 O O . GLN A 1 92 ? 14.448 -15.197 -5.918 1.00 52.50 92 GLN A O 1
ATOM 749 N N . LEU A 1 93 ? 15.407 -13.200 -5.498 1.00 53.88 93 LEU A N 1
ATOM 750 C CA . LEU A 1 93 ? 15.692 -12.980 -6.930 1.00 53.88 93 LEU A CA 1
ATOM 751 C C . LEU A 1 93 ? 16.645 -11.856 -7.363 1.00 53.88 93 LEU A C 1
ATOM 753 O O . LEU A 1 93 ? 17.014 -11.895 -8.533 1.00 53.88 93 LEU A O 1
ATOM 757 N N . ASN A 1 94 ? 17.044 -10.877 -6.528 1.00 68.00 94 ASN A N 1
ATOM 758 C CA . ASN A 1 94 ? 17.728 -9.653 -7.018 1.00 68.00 94 ASN A CA 1
ATOM 759 C C . ASN A 1 94 ? 17.186 -9.224 -8.404 1.00 68.00 94 ASN A C 1
ATOM 761 O O . ASN A 1 94 ? 17.930 -9.200 -9.391 1.00 68.00 94 ASN A O 1
ATOM 765 N N . PRO A 1 95 ? 15.854 -9.044 -8.518 1.00 77.94 95 PRO A N 1
ATOM 766 C CA . PRO A 1 95 ? 15.187 -9.030 -9.802 1.00 77.94 95 PRO A CA 1
ATOM 767 C C . PRO A 1 95 ? 15.765 -7.936 -10.690 1.00 77.94 95 PRO A C 1
ATOM 769 O O . PRO A 1 95 ? 15.840 -6.767 -10.310 1.00 77.94 95 PRO A O 1
ATOM 772 N N . THR A 1 96 ? 16.145 -8.319 -11.902 1.00 83.81 96 THR A N 1
ATOM 773 C CA . THR A 1 96 ? 16.557 -7.345 -12.907 1.00 83.81 96 THR A CA 1
ATOM 774 C C . THR A 1 96 ? 15.307 -6.662 -13.446 1.00 83.81 96 THR A C 1
ATOM 776 O O . THR A 1 96 ? 14.487 -7.298 -14.109 1.00 83.81 96 THR A O 1
ATOM 779 N N . ILE A 1 97 ? 15.154 -5.375 -13.131 1.00 89.38 97 ILE A N 1
ATOM 780 C CA . ILE A 1 97 ? 14.044 -4.536 -13.587 1.00 89.38 97 ILE A CA 1
ATOM 781 C C . ILE A 1 97 ? 14.618 -3.321 -14.299 1.00 89.38 97 ILE A C 1
ATOM 783 O O . ILE A 1 97 ? 15.533 -2.677 -13.791 1.00 89.38 97 ILE A O 1
ATOM 787 N N . ALA A 1 98 ? 14.074 -3.001 -15.471 1.00 93.50 98 ALA A N 1
ATOM 788 C CA . ALA A 1 98 ? 14.488 -1.814 -16.209 1.00 93.50 98 ALA A CA 1
ATOM 789 C C . ALA A 1 98 ? 14.189 -0.530 -15.412 1.00 93.50 98 ALA A C 1
ATOM 791 O O . ALA A 1 98 ? 13.048 -0.299 -14.998 1.00 93.50 98 ALA A O 1
ATOM 792 N N . ASP A 1 99 ? 15.204 0.328 -15.258 1.00 95.44 99 ASP A N 1
ATOM 793 C CA . ASP A 1 99 ? 15.096 1.596 -14.525 1.00 95.44 99 ASP A CA 1
ATOM 794 C C . ASP A 1 99 ? 13.955 2.471 -15.058 1.00 95.44 99 ASP A C 1
ATOM 796 O O . ASP A 1 99 ? 13.243 3.076 -14.269 1.00 95.44 99 ASP A O 1
ATOM 800 N N . ASP A 1 100 ? 13.709 2.505 -16.368 1.00 96.50 100 ASP A N 1
ATOM 801 C CA . ASP A 1 100 ? 12.639 3.333 -16.943 1.00 96.50 100 ASP A CA 1
ATOM 802 C C . ASP A 1 100 ? 11.240 2.952 -16.431 1.00 96.50 100 ASP A C 1
ATOM 804 O O . ASP A 1 100 ? 10.399 3.826 -16.218 1.00 96.50 100 ASP A O 1
ATOM 808 N N . LEU A 1 101 ? 11.002 1.666 -16.146 1.00 95.88 101 LEU A N 1
ATOM 809 C CA . LEU A 1 101 ? 9.723 1.188 -15.610 1.00 95.88 101 LEU A CA 1
ATOM 810 C C . LEU A 1 101 ? 9.520 1.630 -14.159 1.00 95.88 101 LEU A C 1
ATOM 812 O O . LEU A 1 101 ? 8.435 2.074 -13.778 1.00 95.88 101 LEU A O 1
ATOM 816 N N . LEU A 1 102 ? 10.573 1.528 -13.345 1.00 95.38 102 LEU A N 1
ATOM 817 C CA . LEU A 1 102 ? 10.543 2.000 -11.961 1.00 95.38 102 LEU A CA 1
ATOM 818 C C . LEU A 1 102 ? 10.478 3.526 -11.908 1.00 95.38 102 LEU A C 1
ATOM 820 O O . LEU A 1 102 ? 9.766 4.083 -11.078 1.00 95.38 102 LEU A O 1
ATOM 824 N N . ARG A 1 103 ? 11.160 4.210 -12.825 1.00 97.00 103 ARG A N 1
ATOM 825 C CA . ARG A 1 103 ? 11.146 5.667 -12.945 1.00 97.00 103 ARG A CA 1
ATOM 826 C C . ARG A 1 103 ? 9.744 6.196 -13.219 1.00 97.00 103 ARG A C 1
ATOM 828 O O . ARG A 1 103 ? 9.356 7.172 -12.576 1.00 97.00 103 ARG A O 1
ATOM 835 N N . ASP A 1 104 ? 8.993 5.560 -14.118 1.00 95.75 104 ASP A N 1
ATOM 836 C CA . ASP A 1 104 ? 7.600 5.927 -14.411 1.00 95.75 104 ASP A CA 1
ATOM 837 C C . ASP A 1 104 ? 6.694 5.728 -13.181 1.00 95.75 104 ASP A C 1
ATOM 839 O O . ASP A 1 104 ? 5.929 6.621 -12.809 1.00 95.75 104 ASP A O 1
ATOM 843 N N . LEU A 1 105 ? 6.848 4.606 -12.463 1.00 95.81 105 LEU A N 1
ATOM 844 C CA . LEU A 1 105 ? 6.127 4.358 -11.209 1.00 95.81 105 LEU A CA 1
ATOM 845 C C . LEU A 1 105 ? 6.430 5.409 -10.135 1.00 95.81 105 LEU A C 1
ATOM 847 O O . LEU A 1 105 ? 5.504 6.004 -9.580 1.00 95.81 105 LEU A O 1
ATOM 851 N N . LEU A 1 106 ? 7.712 5.634 -9.851 1.00 96.00 106 LEU A N 1
ATOM 852 C CA . LEU A 1 106 ? 8.167 6.552 -8.810 1.00 96.00 106 LEU A CA 1
ATOM 853 C C . LEU A 1 106 ? 7.761 7.991 -9.122 1.00 96.00 106 LEU A C 1
ATOM 855 O O . LEU A 1 106 ? 7.243 8.682 -8.251 1.00 96.00 106 LEU A O 1
ATOM 859 N N . SER A 1 107 ? 7.953 8.434 -10.366 1.00 94.31 107 SER A N 1
ATOM 860 C CA . SER A 1 107 ? 7.642 9.810 -10.764 1.00 94.31 107 SER A CA 1
ATOM 861 C C . SER A 1 107 ? 6.137 10.065 -10.777 1.00 94.31 107 SER A C 1
ATOM 863 O O . SER A 1 107 ? 5.706 11.119 -10.320 1.00 94.31 107 SER A O 1
ATOM 865 N N . GLY A 1 108 ? 5.325 9.102 -11.230 1.00 92.69 108 GLY A N 1
ATOM 866 C CA . GLY A 1 108 ? 3.866 9.225 -11.190 1.00 92.69 108 GLY A CA 1
ATOM 867 C C . GLY A 1 108 ? 3.323 9.354 -9.764 1.00 92.69 108 GLY A C 1
ATOM 868 O O . GLY A 1 108 ? 2.470 10.202 -9.498 1.00 92.69 108 GLY A O 1
ATOM 869 N N . LEU A 1 109 ? 3.849 8.557 -8.828 1.00 92.62 109 LEU A N 1
ATOM 870 C CA . LEU A 1 109 ? 3.470 8.637 -7.415 1.00 92.62 109 LEU A CA 1
ATOM 871 C C . LEU A 1 109 ? 3.973 9.928 -6.764 1.00 92.62 109 LEU A C 1
ATOM 873 O O . LEU A 1 109 ? 3.188 10.641 -6.143 1.00 92.62 109 LEU A O 1
ATOM 877 N N . ALA A 1 110 ? 5.246 10.270 -6.957 1.00 91.94 110 ALA A N 1
ATOM 878 C CA . ALA A 1 110 ? 5.837 11.483 -6.403 1.00 91.94 110 ALA A CA 1
ATOM 879 C C . ALA A 1 110 ? 5.154 12.762 -6.914 1.00 91.94 110 ALA A C 1
ATOM 881 O O . ALA A 1 110 ? 4.987 13.722 -6.159 1.00 91.94 110 ALA A O 1
ATOM 882 N N . GLN A 1 111 ? 4.716 12.774 -8.176 1.00 91.94 111 GLN A N 1
ATOM 883 C CA . GLN A 1 111 ? 3.934 13.872 -8.737 1.00 91.94 111 GLN A CA 1
ATOM 884 C C . GLN A 1 111 ? 2.588 14.024 -8.024 1.00 91.94 111 GLN A C 1
ATOM 886 O O . GLN A 1 111 ? 2.229 15.143 -7.667 1.00 91.94 111 GLN A O 1
ATOM 891 N N . SER A 1 112 ? 1.867 12.923 -7.791 1.00 89.06 112 SER A N 1
ATOM 892 C CA . SER A 1 112 ? 0.585 12.938 -7.073 1.00 89.06 112 SER A CA 1
ATOM 893 C C . SER A 1 112 ? 0.754 13.476 -5.646 1.00 89.06 112 SER A C 1
ATOM 895 O O . SER A 1 112 ? 0.040 14.395 -5.246 1.00 89.06 112 SER A O 1
ATOM 897 N N . VAL A 1 113 ? 1.787 13.014 -4.929 1.00 88.19 113 VAL A N 1
ATOM 898 C CA . VAL A 1 113 ? 2.146 13.528 -3.594 1.00 88.19 113 VAL A CA 1
ATOM 899 C C . VAL A 1 113 ? 2.466 15.027 -3.643 1.00 88.19 113 VAL A C 1
ATOM 901 O O . VAL A 1 113 ? 1.946 15.806 -2.848 1.00 88.19 113 VAL A O 1
ATOM 904 N N . SER A 1 114 ? 3.279 15.464 -4.609 1.00 87.50 114 SER A N 1
ATOM 905 C CA . SER A 1 114 ? 3.683 16.874 -4.751 1.00 87.50 114 SER A CA 1
ATOM 906 C C . SER A 1 114 ? 2.520 17.804 -5.111 1.00 87.50 114 SER A C 1
ATOM 908 O O . SER A 1 114 ? 2.543 18.982 -4.762 1.00 87.50 114 SER A O 1
ATOM 910 N N . GLN A 1 115 ? 1.505 17.290 -5.808 1.00 88.25 115 GLN A N 1
ATOM 911 C CA . GLN A 1 115 ? 0.277 18.019 -6.138 1.00 88.25 115 GLN A CA 1
ATOM 912 C C . GLN A 1 115 ? -0.689 18.134 -4.948 1.00 88.25 115 GLN A C 1
ATOM 914 O O . GLN A 1 115 ? -1.699 18.828 -5.058 1.00 88.25 115 GLN A O 1
ATOM 919 N N . GLY A 1 116 ? -0.374 17.499 -3.814 1.00 81.38 116 GLY A N 1
ATOM 920 C CA . GLY A 1 116 ? -1.227 17.493 -2.629 1.00 81.38 116 GLY A CA 1
ATOM 921 C C . GLY A 1 116 ? -2.459 16.603 -2.786 1.00 81.38 116 GLY A C 1
ATOM 922 O O . GLY A 1 116 ? -3.466 16.84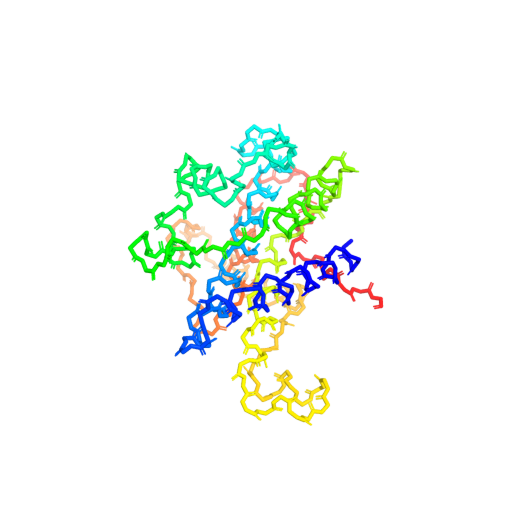1 -2.119 1.00 81.38 116 GLY A O 1
ATOM 923 N N . ASP A 1 117 ? -2.407 15.602 -3.672 1.00 81.44 117 ASP A N 1
ATOM 924 C CA . ASP A 1 117 ? -3.461 14.595 -3.744 1.00 81.44 117 ASP A CA 1
ATOM 925 C C . ASP A 1 117 ? -3.501 13.819 -2.424 1.00 81.44 117 ASP A C 1
ATOM 927 O O . ASP A 1 117 ? -2.534 13.160 -2.047 1.00 81.44 117 ASP A O 1
ATOM 931 N N . VAL A 1 118 ? -4.649 13.831 -1.749 1.00 78.88 118 VAL A N 1
ATOM 932 C CA . VAL A 1 118 ? -4.877 12.943 -0.605 1.00 78.88 118 VAL A CA 1
ATOM 933 C C . VAL A 1 118 ? -4.998 11.516 -1.131 1.00 78.88 118 VAL A C 1
ATOM 935 O O . VAL A 1 118 ? -5.860 11.233 -1.973 1.00 78.88 118 VAL A O 1
ATOM 938 N N . ILE A 1 119 ? -4.142 10.617 -0.641 1.00 80.44 119 ILE A N 1
ATOM 939 C CA . ILE A 1 119 ? -4.119 9.207 -1.031 1.00 80.44 119 ILE A CA 1
ATOM 940 C C . ILE A 1 119 ? -4.784 8.367 0.064 1.00 80.44 119 ILE A C 1
ATOM 942 O O . ILE A 1 119 ? -4.161 8.122 1.099 1.00 80.44 119 ILE A O 1
ATOM 946 N N . PRO A 1 120 ? -6.013 7.855 -0.164 1.00 75.56 120 PRO A N 1
ATOM 947 C CA . PRO A 1 120 ? -6.689 7.066 0.843 1.00 75.56 120 PRO A CA 1
ATOM 948 C C . PRO A 1 120 ? -5.921 5.808 1.201 1.00 75.56 120 PRO A C 1
ATOM 950 O O . PRO A 1 120 ? -5.562 5.035 0.312 1.00 75.56 120 PRO A O 1
ATOM 953 N N . ILE A 1 121 ? -5.756 5.522 2.492 1.00 74.50 121 ILE A N 1
ATOM 954 C CA . ILE A 1 121 ? -5.041 4.303 2.916 1.00 74.50 121 ILE A CA 1
ATOM 955 C C . ILE A 1 121 ? -5.754 3.028 2.436 1.00 74.50 121 ILE A C 1
ATOM 957 O O . ILE A 1 121 ? -5.124 2.010 2.150 1.00 74.50 121 ILE A O 1
ATOM 961 N N . ALA A 1 122 ? -7.077 3.113 2.244 1.00 73.69 122 ALA A N 1
ATOM 962 C CA . ALA A 1 122 ? -7.896 2.049 1.672 1.00 73.69 122 ALA A CA 1
ATOM 963 C C . ALA A 1 122 ? -7.475 1.645 0.245 1.00 73.69 122 ALA A C 1
ATOM 965 O O . ALA A 1 122 ? -7.818 0.548 -0.203 1.00 73.69 122 ALA A O 1
ATOM 966 N N . VAL A 1 123 ? -6.728 2.494 -0.471 1.00 78.62 123 VAL A N 1
ATOM 967 C CA . VAL A 1 123 ? -6.183 2.169 -1.794 1.00 78.62 123 VAL A CA 1
ATOM 968 C C . VAL A 1 123 ? -5.222 0.981 -1.728 1.00 78.62 123 VAL A C 1
ATOM 970 O O . VAL A 1 123 ? -5.230 0.170 -2.651 1.00 78.62 123 VAL A O 1
ATOM 973 N N . LEU A 1 124 ? -4.460 0.805 -0.643 1.00 80.25 124 LEU A N 1
ATOM 974 C CA . LEU A 1 124 ? -3.555 -0.344 -0.499 1.00 80.25 124 LEU A CA 1
ATOM 975 C C . LEU A 1 124 ? -4.324 -1.670 -0.545 1.00 80.25 124 LEU A C 1
ATOM 977 O O . LEU A 1 124 ? -3.948 -2.580 -1.282 1.00 80.25 124 LEU A O 1
ATOM 981 N N . GLY A 1 125 ? -5.456 -1.745 0.163 1.00 76.06 125 GLY A N 1
ATOM 982 C CA . GLY A 1 125 ? -6.347 -2.903 0.109 1.00 76.06 125 GLY A CA 1
ATOM 983 C C . GLY A 1 125 ? -6.924 -3.126 -1.291 1.00 76.06 125 GLY A C 1
ATOM 984 O O . GLY A 1 125 ? -6.948 -4.250 -1.779 1.00 76.06 125 GLY A O 1
ATOM 985 N N . GLN A 1 126 ? -7.327 -2.061 -1.988 1.00 75.12 126 GLN A N 1
ATOM 986 C CA . GLN A 1 126 ? -7.854 -2.173 -3.355 1.00 75.12 126 GLN A CA 1
ATOM 987 C C . GLN A 1 126 ? -6.808 -2.647 -4.366 1.00 75.12 126 GLN A C 1
ATOM 989 O O . GLN A 1 126 ? -7.133 -3.447 -5.240 1.00 75.12 126 GLN A O 1
ATOM 994 N N . LEU A 1 127 ? -5.571 -2.161 -4.259 1.00 79.44 127 LEU A N 1
ATOM 995 C CA . LEU A 1 127 ? -4.465 -2.609 -5.100 1.00 79.44 127 LEU A CA 1
ATOM 996 C C . LEU A 1 127 ? -4.178 -4.090 -4.850 1.00 79.44 127 LEU A C 1
ATOM 998 O O . LEU A 1 127 ? -4.116 -4.856 -5.806 1.00 79.44 127 LEU A O 1
ATOM 1002 N N . HIS A 1 128 ? -4.096 -4.500 -3.582 1.00 76.88 128 HIS A N 1
ATOM 1003 C CA . HIS A 1 128 ? -3.899 -5.896 -3.200 1.00 76.88 128 HIS A CA 1
ATOM 1004 C C . HIS A 1 128 ? -4.972 -6.822 -3.805 1.00 76.88 128 HIS A C 1
ATOM 1006 O O . HIS A 1 128 ? -4.641 -7.782 -4.500 1.00 76.88 128 HIS A O 1
ATOM 1012 N N . GLU A 1 129 ? -6.253 -6.484 -3.643 1.00 71.75 129 GLU A N 1
ATOM 1013 C CA . GLU A 1 129 ? -7.374 -7.252 -4.209 1.00 71.75 129 GLU A CA 1
ATOM 1014 C C . GLU A 1 129 ? -7.388 -7.252 -5.746 1.00 71.75 129 GLU A C 1
ATOM 1016 O O . GLU A 1 129 ? -7.675 -8.268 -6.380 1.00 71.75 129 GLU A O 1
ATOM 1021 N N . MET A 1 130 ? -7.066 -6.117 -6.376 1.00 72.44 130 MET A N 1
ATOM 1022 C CA . MET A 1 130 ? -6.997 -6.007 -7.836 1.00 72.44 130 MET A CA 1
ATOM 1023 C C . MET A 1 130 ? -5.948 -6.953 -8.429 1.00 72.44 130 MET A C 1
ATOM 1025 O O . MET A 1 130 ? -6.152 -7.470 -9.533 1.00 72.44 130 MET A O 1
ATOM 1029 N N . PHE A 1 131 ? -4.829 -7.148 -7.732 1.00 72.94 131 PHE A N 1
ATOM 1030 C CA . PHE A 1 131 ? -3.782 -8.068 -8.158 1.00 72.94 131 PHE A CA 1
ATOM 1031 C C . PHE A 1 131 ? -4.209 -9.527 -7.939 1.00 72.94 131 PHE A C 1
ATOM 1033 O O . PHE A 1 131 ? -4.149 -10.299 -8.894 1.00 72.94 131 PHE A O 1
ATOM 1040 N N . LEU A 1 132 ? -4.798 -9.863 -6.783 1.00 67.94 132 LEU A N 1
ATOM 1041 C CA . LEU A 1 132 ? -5.318 -11.210 -6.494 1.00 67.94 132 LEU A CA 1
ATOM 1042 C C . LEU A 1 132 ? -6.435 -11.664 -7.449 1.00 67.94 132 LEU A C 1
ATOM 1044 O O . LEU A 1 132 ? -6.444 -12.801 -7.921 1.00 67.94 132 LEU A O 1
ATOM 1048 N N . ALA A 1 133 ? -7.383 -10.785 -7.788 1.00 60.47 133 ALA A N 1
ATOM 1049 C CA . ALA A 1 133 ? -8.501 -11.131 -8.672 1.00 60.47 133 ALA A CA 1
ATOM 1050 C C . ALA A 1 133 ? -8.050 -11.528 -10.091 1.00 60.47 133 ALA A C 1
ATOM 1052 O O . ALA A 1 133 ? -8.788 -12.200 -10.817 1.00 60.47 133 ALA A O 1
ATOM 1053 N N . LYS A 1 134 ? -6.842 -11.121 -10.500 1.00 61.72 134 LYS A N 1
ATOM 1054 C CA . LYS A 1 134 ? -6.245 -11.478 -11.793 1.00 61.72 134 LYS A CA 1
ATOM 1055 C C . LYS A 1 134 ? -5.531 -12.834 -11.781 1.00 61.72 134 LYS A C 1
ATOM 1057 O O . LYS A 1 134 ? -5.255 -13.344 -12.863 1.00 61.72 134 LYS A O 1
ATOM 1062 N N . ASP A 1 135 ? -5.310 -13.432 -10.609 1.00 51.97 135 ASP A N 1
ATOM 1063 C CA . ASP A 1 135 ? -4.713 -14.765 -10.447 1.00 51.97 135 ASP A CA 1
ATOM 1064 C C . ASP A 1 135 ? -5.747 -15.907 -10.456 1.00 51.97 135 ASP A C 1
ATOM 1066 O O . ASP A 1 135 ? -5.384 -17.081 -10.537 1.00 51.97 135 ASP A O 1
ATOM 1070 N N . SER A 1 136 ? -7.049 -15.602 -10.419 1.00 48.75 136 SER A N 1
ATOM 1071 C CA . SER A 1 136 ? -8.089 -16.636 -10.471 1.00 48.75 136 SER A CA 1
ATOM 1072 C C . SER A 1 136 ? -8.327 -17.159 -11.901 1.00 48.75 136 SER A C 1
ATOM 1074 O O . SER A 1 136 ? -8.576 -16.358 -12.806 1.00 48.75 136 SER A O 1
ATOM 1076 N N . PRO A 1 137 ? -8.397 -18.492 -12.130 1.00 44.38 137 PRO A N 1
ATOM 1077 C CA . PRO A 1 137 ? -8.723 -19.084 -13.439 1.00 44.38 137 PRO A CA 1
ATOM 1078 C C . PRO A 1 137 ? -10.086 -18.644 -14.017 1.00 44.38 137 PRO A C 1
ATOM 1080 O O . PRO A 1 137 ? -10.346 -18.808 -15.208 1.00 44.38 137 PRO A O 1
ATOM 1083 N N . ALA A 1 138 ? -10.936 -18.009 -13.204 1.00 43.00 138 ALA A N 1
ATOM 1084 C CA . ALA A 1 138 ? -12.171 -17.340 -13.611 1.00 43.00 138 ALA A CA 1
ATOM 1085 C C . ALA A 1 138 ? -11.968 -16.018 -14.398 1.00 43.00 138 ALA A C 1
ATOM 1087 O O . ALA A 1 138 ? -12.950 -15.387 -14.796 1.00 43.00 138 ALA A O 1
ATOM 1088 N N . ALA A 1 139 ? -10.725 -15.597 -14.671 1.00 45.59 139 ALA A N 1
ATOM 1089 C CA . ALA A 1 139 ? -10.373 -14.336 -15.341 1.00 45.59 139 ALA A CA 1
ATOM 1090 C C . ALA A 1 139 ? -10.952 -14.139 -16.765 1.00 45.59 139 ALA A C 1
ATOM 1092 O O . ALA A 1 139 ? -10.834 -13.046 -17.325 1.00 45.59 139 ALA A O 1
ATOM 1093 N N . LYS A 1 140 ? -11.606 -15.155 -17.348 1.00 40.56 140 LYS A N 1
ATOM 1094 C CA . LYS A 1 140 ? -12.253 -15.108 -18.675 1.00 40.56 140 LYS A CA 1
ATOM 1095 C C . LYS A 1 140 ? -13.712 -14.630 -18.688 1.00 40.56 140 LYS A C 1
ATOM 1097 O O . LYS A 1 140 ? -14.278 -14.498 -19.769 1.00 40.56 140 LYS A O 1
ATOM 1102 N N . VAL A 1 141 ? -14.335 -14.351 -17.543 1.00 39.50 141 VAL A N 1
ATOM 1103 C CA . VAL A 1 141 ? -15.740 -13.895 -17.485 1.00 39.50 141 VAL A CA 1
ATOM 1104 C C . VAL A 1 141 ? -15.792 -12.413 -17.107 1.00 39.50 141 VAL A C 1
ATOM 1106 O O . VAL A 1 141 ? -14.881 -11.925 -16.454 1.00 39.50 141 VAL A O 1
ATOM 1109 N N . SER A 1 142 ? -16.807 -11.680 -17.571 1.00 41.94 142 SER A N 1
ATOM 1110 C CA . SER A 1 142 ? -17.011 -10.227 -17.405 1.00 41.94 142 SER A CA 1
ATOM 1111 C C . SER A 1 142 ? -16.672 -9.656 -16.012 1.00 41.94 142 SER A C 1
ATOM 1113 O O . SER A 1 142 ? -16.743 -10.349 -14.999 1.00 41.94 142 SER A O 1
ATOM 1115 N N . ASP A 1 143 ? -16.344 -8.357 -15.942 1.00 50.91 143 ASP A N 1
ATOM 1116 C CA . ASP A 1 143 ? -15.846 -7.663 -14.733 1.00 50.91 143 ASP A CA 1
ATOM 1117 C C . ASP A 1 143 ? -16.702 -7.829 -13.461 1.00 50.91 143 ASP A C 1
ATOM 1119 O O . ASP A 1 143 ? -16.172 -7.776 -12.351 1.00 50.91 143 ASP A O 1
ATOM 1123 N N . VAL A 1 144 ? -18.006 -8.082 -13.597 1.00 42.44 144 VAL A N 1
ATOM 1124 C CA . VAL A 1 144 ? -18.917 -8.358 -12.470 1.00 42.44 144 VAL A CA 1
ATOM 1125 C C . VAL A 1 144 ? -18.750 -9.791 -11.939 1.00 42.44 144 VAL A C 1
ATOM 1127 O O . VAL A 1 144 ? -18.772 -10.007 -10.727 1.00 42.44 144 VAL A O 1
ATOM 1130 N N . SER A 1 145 ? -18.508 -10.767 -12.819 1.00 45.47 145 SER A N 1
ATOM 1131 C CA . SER A 1 145 ? -18.238 -12.162 -12.440 1.00 45.47 145 SER A CA 1
ATOM 1132 C C . SER A 1 145 ? -16.846 -12.355 -11.842 1.00 45.47 145 SER A C 1
ATOM 1134 O O . SER A 1 145 ? -16.691 -13.210 -10.977 1.00 45.47 145 SER A O 1
ATOM 1136 N N . LYS A 1 146 ? -15.849 -11.540 -12.219 1.00 45.78 146 LYS A N 1
ATOM 1137 C CA . LYS A 1 146 ? -14.492 -11.600 -11.632 1.00 45.78 146 LYS A CA 1
ATOM 1138 C C . LYS A 1 146 ? -14.488 -11.258 -10.140 1.00 45.78 146 LYS A C 1
ATOM 1140 O O . LYS A 1 146 ? -13.866 -11.964 -9.355 1.00 45.78 146 LYS A O 1
ATOM 1145 N N . ARG A 1 147 ? -15.241 -10.224 -9.737 1.00 46.03 147 ARG A N 1
ATOM 1146 C CA . ARG A 1 147 ? -15.406 -9.833 -8.320 1.00 46.03 147 ARG A CA 1
ATOM 1147 C C . ARG A 1 147 ? -16.147 -10.901 -7.513 1.00 46.03 147 ARG A C 1
ATOM 1149 O O . ARG A 1 147 ? -15.789 -11.175 -6.376 1.00 46.03 147 ARG A O 1
ATOM 1156 N N . LYS A 1 148 ? -17.147 -11.537 -8.131 1.00 39.44 148 LYS A N 1
ATOM 1157 C CA . LYS A 1 148 ? -17.954 -12.600 -7.517 1.00 39.44 148 LYS A CA 1
ATOM 1158 C C . LYS A 1 148 ? -17.192 -13.926 -7.383 1.00 39.44 148 LYS A C 1
ATOM 1160 O O . LYS A 1 148 ? -17.389 -14.628 -6.401 1.00 39.44 148 LYS A O 1
ATOM 1165 N N . ALA A 1 149 ? -16.317 -14.251 -8.337 1.00 40.88 149 ALA A N 1
ATOM 1166 C CA . ALA A 1 149 ? -15.506 -15.469 -8.321 1.00 40.88 149 ALA A CA 1
ATOM 1167 C C . ALA A 1 149 ? -14.293 -15.384 -7.377 1.00 40.88 149 ALA A C 1
ATOM 1169 O O . ALA A 1 149 ? -13.893 -16.402 -6.826 1.00 40.88 149 ALA A O 1
ATOM 1170 N N . ALA A 1 150 ? -13.737 -14.185 -7.165 1.00 42.28 150 ALA A N 1
ATOM 1171 C CA . ALA A 1 150 ? -12.614 -13.960 -6.251 1.00 42.28 150 ALA A CA 1
ATOM 1172 C C . ALA A 1 150 ? -13.037 -13.701 -4.789 1.00 42.28 150 ALA A C 1
ATOM 1174 O O . ALA A 1 150 ? -12.178 -13.527 -3.935 1.00 42.28 150 ALA A O 1
ATOM 1175 N N . GLY A 1 151 ? -14.342 -13.608 -4.488 1.00 43.91 151 GLY A N 1
ATOM 1176 C CA . GLY A 1 151 ? -14.842 -13.266 -3.145 1.00 43.91 151 GLY A CA 1
ATOM 1177 C C . GLY A 1 151 ? -14.557 -11.822 -2.695 1.00 43.91 151 GLY A C 1
ATOM 1178 O O . GLY A 1 151 ? -14.956 -11.426 -1.603 1.00 43.91 151 GLY A O 1
ATOM 1179 N N . ALA A 1 152 ? -13.916 -11.018 -3.543 1.00 47.59 152 ALA A N 1
ATOM 1180 C CA . ALA A 1 152 ? -13.443 -9.674 -3.241 1.00 47.59 152 ALA A CA 1
ATOM 1181 C C . ALA A 1 152 ? -14.556 -8.624 -3.419 1.00 47.59 152 ALA A C 1
ATOM 1183 O O . ALA A 1 152 ? -14.655 -7.939 -4.446 1.00 47.59 152 ALA A O 1
ATOM 1184 N N . TYR A 1 153 ? -15.418 -8.485 -2.411 1.00 54.19 153 TYR A N 1
ATOM 1185 C CA . TYR A 1 153 ? -16.359 -7.370 -2.303 1.00 54.19 153 TYR A CA 1
ATOM 1186 C C . TYR A 1 153 ? -15.754 -6.275 -1.426 1.00 54.19 153 TYR A C 1
ATOM 1188 O O . TYR A 1 153 ? -15.672 -6.413 -0.211 1.00 54.19 153 TYR A O 1
ATOM 1196 N N . TYR A 1 154 ? -15.349 -5.155 -2.033 1.00 58.03 154 TYR A N 1
ATOM 1197 C CA . TYR A 1 154 ? -14.988 -3.975 -1.251 1.00 58.03 154 TYR A CA 1
ATOM 1198 C C . TYR A 1 154 ? -16.248 -3.419 -0.582 1.00 58.03 154 TYR A C 1
ATOM 1200 O O . TYR A 1 154 ? -17.126 -2.876 -1.262 1.00 58.03 154 TYR A O 1
ATOM 1208 N N . THR A 1 155 ? -16.341 -3.549 0.742 1.00 67.81 155 THR A N 1
ATOM 1209 C CA . THR A 1 155 ? -17.401 -2.914 1.526 1.00 67.81 155 THR A CA 1
ATOM 1210 C C . THR A 1 155 ? -17.269 -1.398 1.387 1.00 67.81 155 THR A C 1
ATOM 1212 O O . THR A 1 155 ? -16.229 -0.846 1.754 1.00 67.81 155 THR A O 1
ATOM 1215 N N . PRO A 1 156 ? -18.291 -0.687 0.873 1.00 72.31 156 PRO A N 1
ATOM 1216 C CA . PRO A 1 156 ? -18.251 0.767 0.826 1.00 72.31 156 PRO A CA 1
ATOM 1217 C C . PRO A 1 156 ? -18.027 1.337 2.230 1.00 72.31 156 PRO A C 1
ATOM 1219 O O . PRO A 1 156 ? -18.688 0.903 3.173 1.00 72.31 156 PRO A O 1
ATOM 1222 N N . GLY A 1 157 ? -17.157 2.343 2.367 1.00 72.75 157 GLY A N 1
ATOM 1223 C CA . GLY A 1 157 ? -16.815 2.929 3.671 1.00 72.75 157 GLY A CA 1
ATOM 1224 C C . GLY A 1 157 ? -18.033 3.362 4.496 1.00 72.75 157 GLY A C 1
ATOM 1225 O O . GLY A 1 157 ? -18.054 3.168 5.703 1.00 72.75 157 GLY A O 1
ATOM 1226 N N . ALA A 1 158 ? -19.101 3.842 3.847 1.00 75.75 158 ALA A N 1
ATOM 1227 C CA . ALA A 1 158 ? -20.361 4.183 4.515 1.00 75.75 158 ALA A CA 1
ATOM 1228 C C . ALA A 1 158 ? -21.054 2.977 5.180 1.00 75.75 158 ALA A C 1
ATOM 1230 O O . ALA A 1 158 ? -21.606 3.116 6.267 1.00 75.75 158 ALA A O 1
ATOM 1231 N N . ILE A 1 159 ? -21.008 1.797 4.549 1.00 82.56 159 ILE A N 1
ATOM 1232 C CA . ILE A 1 159 ? -21.570 0.562 5.115 1.00 82.56 159 ILE A CA 1
ATOM 1233 C C . ILE A 1 159 ? -20.718 0.101 6.294 1.00 82.56 159 ILE A C 1
ATOM 1235 O O . ILE A 1 159 ? -21.263 -0.193 7.353 1.00 82.56 159 ILE A O 1
ATOM 1239 N N . ALA A 1 160 ? -19.390 0.108 6.141 1.00 84.88 160 ALA A N 1
ATOM 1240 C CA . ALA A 1 160 ? -18.485 -0.224 7.238 1.00 84.88 160 ALA A CA 1
ATOM 1241 C C . ALA A 1 160 ? -18.702 0.715 8.436 1.00 84.88 160 ALA A C 1
ATOM 1243 O O . ALA A 1 160 ? -18.857 0.252 9.561 1.00 84.88 160 ALA A O 1
ATOM 1244 N N . HIS A 1 161 ? -18.804 2.023 8.191 1.00 83.62 161 HIS A N 1
ATOM 1245 C CA . HIS A 1 161 ? -19.038 3.020 9.233 1.00 83.62 161 HIS A CA 1
ATOM 1246 C C . HIS A 1 161 ? -20.370 2.799 9.949 1.00 83.62 161 HIS A C 1
ATOM 1248 O O . HIS A 1 161 ? -20.398 2.761 11.176 1.00 83.62 161 HIS A O 1
ATOM 1254 N N . TYR A 1 162 ? -21.447 2.570 9.193 1.00 87.31 162 TYR A N 1
ATOM 1255 C CA . TYR A 1 162 ? -22.753 2.241 9.758 1.00 87.31 162 TYR A CA 1
ATOM 1256 C C . TYR A 1 162 ? -22.691 0.987 10.641 1.00 87.31 162 TYR A C 1
ATOM 1258 O O . TYR A 1 162 ? -23.180 1.005 11.769 1.00 87.31 162 TYR A O 1
ATOM 1266 N N . MET A 1 163 ? -22.057 -0.089 10.168 1.00 91.81 163 MET A N 1
ATOM 1267 C CA . MET A 1 163 ? -21.936 -1.332 10.936 1.00 91.81 163 MET A CA 1
ATOM 1268 C C . MET A 1 163 ? -21.135 -1.126 12.225 1.00 91.81 163 MET A C 1
ATOM 1270 O O . MET A 1 163 ? -21.566 -1.589 13.276 1.00 91.81 163 MET A O 1
ATOM 1274 N N . ILE A 1 164 ? -20.018 -0.395 12.183 1.00 91.75 164 ILE A N 1
ATOM 1275 C CA . ILE A 1 164 ? -19.201 -0.101 13.372 1.00 91.75 164 ILE A CA 1
ATOM 1276 C C . ILE A 1 164 ? -19.957 0.774 14.377 1.00 91.75 164 ILE A C 1
ATOM 1278 O O . ILE A 1 164 ? -19.951 0.469 15.570 1.00 91.75 164 ILE A O 1
ATOM 1282 N N . GLN A 1 165 ? -20.649 1.820 13.920 1.00 89.25 165 GLN A N 1
ATOM 1283 C CA . GLN A 1 165 ? -21.454 2.679 14.794 1.00 89.25 165 GLN A CA 1
ATOM 1284 C C . GLN A 1 165 ? -22.527 1.882 15.547 1.00 89.25 165 GLN A C 1
ATOM 1286 O O . GLN A 1 165 ? -22.661 2.031 16.757 1.00 89.25 165 GLN A O 1
ATOM 1291 N N . ASN A 1 166 ? -23.234 0.989 14.853 1.00 92.12 166 ASN A N 1
ATOM 1292 C CA . ASN A 1 166 ? -24.317 0.186 15.432 1.00 92.12 166 ASN A CA 1
ATOM 1293 C C . ASN A 1 166 ? -23.837 -1.097 16.142 1.00 92.12 166 ASN A C 1
ATOM 1295 O O . ASN A 1 166 ? -24.657 -1.911 16.555 1.00 92.12 166 ASN A O 1
ATOM 1299 N N . THR A 1 167 ? -22.524 -1.321 16.260 1.00 92.06 167 THR A N 1
ATOM 1300 C CA . THR A 1 167 ? -21.958 -2.476 16.979 1.00 92.06 167 THR A CA 1
ATOM 1301 C C . THR A 1 167 ? -21.001 -2.009 18.067 1.00 92.06 167 THR A C 1
ATOM 1303 O O . THR A 1 167 ? -21.356 -1.995 19.243 1.00 92.06 167 THR A O 1
ATOM 1306 N N . VAL A 1 168 ? -19.804 -1.570 17.681 1.00 89.88 168 VAL A N 1
ATOM 1307 C CA . VAL A 1 168 ? -18.775 -1.053 18.590 1.00 89.88 168 VAL A CA 1
ATOM 1308 C C . VAL A 1 168 ? -19.266 0.205 19.304 1.00 89.88 168 VAL A C 1
ATOM 1310 O O . VAL A 1 168 ? -19.064 0.327 20.508 1.00 89.88 168 VAL A O 1
ATOM 1313 N N . GLY A 1 169 ? -19.942 1.115 18.594 1.00 88.19 169 GLY A N 1
ATOM 1314 C CA . GLY A 1 169 ? -20.518 2.320 19.200 1.00 88.19 169 GLY A CA 1
ATOM 1315 C C . GLY A 1 169 ? -21.547 1.993 20.278 1.00 88.19 169 GLY A C 1
ATOM 1316 O O . GLY A 1 169 ? -21.372 2.384 21.429 1.00 88.19 169 GLY A O 1
ATOM 1317 N N . SER A 1 170 ? -22.554 1.185 19.943 1.00 88.12 170 SER A N 1
ATOM 1318 C CA . SER A 1 170 ? -23.587 0.751 20.896 1.00 88.12 170 SER A CA 1
ATOM 1319 C C . SER A 1 170 ? -23.021 -0.026 22.096 1.00 88.12 170 SER A C 1
ATOM 1321 O O . SER A 1 170 ? -23.511 0.110 23.220 1.00 88.12 170 SER A O 1
ATOM 1323 N N . LEU A 1 171 ? -21.964 -0.821 21.899 1.00 87.38 171 LEU A N 1
ATOM 1324 C CA . LEU A 1 171 ? -21.280 -1.517 22.992 1.00 87.38 171 LEU A CA 1
ATOM 1325 C C . LEU A 1 171 ? -20.630 -0.536 23.981 1.00 87.38 171 LEU A C 1
ATOM 1327 O O . LEU A 1 171 ? -20.740 -0.730 25.189 1.00 87.38 171 LEU A O 1
ATOM 1331 N N . LEU A 1 172 ? -19.969 0.511 23.483 1.00 84.19 172 LEU A N 1
ATOM 1332 C CA . LEU A 1 172 ? -19.335 1.526 24.331 1.00 84.19 172 LEU A CA 1
ATOM 1333 C C . LEU A 1 172 ? -20.364 2.397 25.066 1.00 84.19 172 LEU A C 1
ATOM 1335 O O . LEU A 1 172 ? -20.129 2.773 26.210 1.00 84.19 172 LEU A O 1
ATOM 1339 N N . GLU A 1 173 ? -21.511 2.681 24.444 1.00 83.44 173 GLU A N 1
ATOM 1340 C CA . GLU A 1 173 ? -22.611 3.415 25.087 1.00 83.44 173 GLU A CA 1
ATOM 1341 C C . GLU A 1 173 ? -23.266 2.607 26.218 1.00 83.44 173 GLU A C 1
ATOM 1343 O O . GLU A 1 173 ? -23.554 3.144 27.285 1.00 83.44 173 GLU A O 1
ATOM 1348 N N . SER A 1 174 ? -23.493 1.308 25.997 1.00 78.81 174 SER A N 1
ATOM 1349 C CA . SER A 1 174 ? -24.171 0.426 26.962 1.00 78.81 174 SER A CA 1
ATOM 1350 C C . SER A 1 174 ? -23.282 -0.044 28.116 1.00 78.81 174 SER A C 1
ATOM 1352 O O . SER A 1 174 ? -23.797 -0.449 29.157 1.00 78.81 174 SER A O 1
ATOM 1354 N N . CYS A 1 175 ? -21.959 0.005 27.956 1.00 71.56 175 CYS A N 1
ATOM 1355 C CA . CYS A 1 175 ? -20.989 -0.403 28.969 1.00 71.56 175 CYS A CA 1
ATOM 1356 C C . CYS A 1 175 ? -19.880 0.655 29.102 1.00 71.56 175 CYS A C 1
ATOM 1358 O O . CYS A 1 175 ? -18.771 0.429 28.617 1.00 71.56 175 CYS A O 1
ATOM 1360 N N . PRO A 1 176 ? -20.134 1.787 29.786 1.00 65.12 176 PRO A N 1
ATOM 1361 C CA . PRO A 1 176 ? -19.170 2.889 29.893 1.00 65.12 176 PRO A CA 1
ATOM 1362 C C . PRO A 1 176 ? -17.859 2.502 30.594 1.00 65.12 176 PRO A C 1
ATOM 1364 O O . PRO A 1 176 ? -16.827 3.130 30.371 1.00 65.12 176 PRO A O 1
ATOM 1367 N N . GLU A 1 177 ? -17.889 1.457 31.428 1.00 61.75 177 GLU A N 1
ATOM 1368 C CA . GLU A 1 177 ? -16.705 0.912 32.104 1.00 61.75 177 GLU A CA 1
ATOM 1369 C C . GLU A 1 177 ? -15.826 0.036 31.194 1.00 61.75 177 GLU A C 1
ATOM 1371 O O . GLU A 1 177 ? -14.678 -0.257 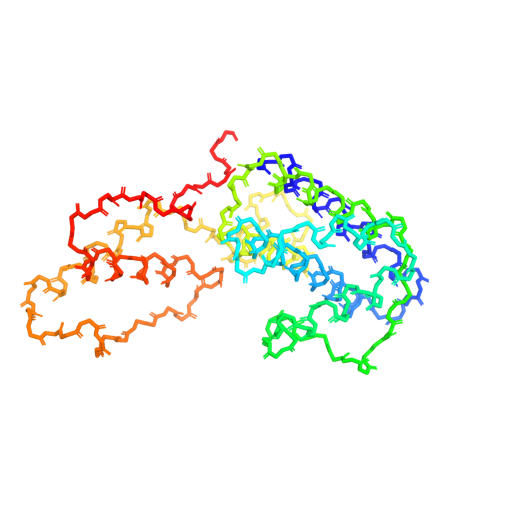31.540 1.00 61.75 177 GLU A O 1
ATOM 1376 N N . ASN A 1 178 ? -16.309 -0.353 30.003 1.00 60.16 178 ASN A N 1
ATOM 1377 C CA . ASN A 1 178 ? -15.465 -0.987 28.994 1.00 60.16 178 ASN A CA 1
ATOM 1378 C C . ASN A 1 178 ? -14.504 0.056 28.432 1.00 60.16 178 ASN A C 1
ATOM 1380 O O . ASN A 1 178 ? -14.791 0.766 27.467 1.00 60.16 178 ASN A O 1
ATOM 1384 N N . HIS A 1 179 ? -13.320 0.124 29.032 1.00 63.69 179 HIS A N 1
ATOM 1385 C CA . HIS A 1 179 ? -12.247 0.941 28.503 1.00 63.69 179 HIS A CA 1
ATOM 1386 C C . HIS A 1 179 ? -11.941 0.521 27.054 1.00 63.69 179 HIS A C 1
ATOM 1388 O O . HIS A 1 179 ? -11.658 -0.651 26.800 1.00 63.69 179 HIS A O 1
ATOM 1394 N N . PRO A 1 180 ? -11.883 1.462 26.093 1.00 65.81 180 PRO A N 1
ATOM 1395 C CA . PRO A 1 180 ? -11.568 1.149 24.696 1.00 65.81 180 PRO A CA 1
ATOM 1396 C C . PRO A 1 180 ? -10.243 0.392 24.507 1.00 65.81 180 PRO A C 1
ATOM 1398 O O . PRO A 1 180 ? -10.002 -0.193 23.460 1.00 65.81 180 PRO A O 1
ATOM 1401 N N . THR A 1 181 ? -9.356 0.434 25.504 1.00 67.38 181 THR A N 1
ATOM 1402 C CA . THR A 1 181 ? -8.059 -0.251 25.519 1.00 67.38 181 THR A CA 1
ATOM 1403 C C . THR A 1 181 ? -8.140 -1.752 25.797 1.00 67.38 181 THR A C 1
ATOM 1405 O O . THR A 1 181 ? -7.169 -2.443 25.508 1.00 67.38 181 THR A O 1
ATOM 1408 N N . SER A 1 182 ? -9.248 -2.273 26.337 1.00 77.38 182 SER A N 1
ATOM 1409 C CA . SER A 1 182 ? -9.450 -3.718 26.544 1.00 77.38 182 SER A CA 1
ATOM 1410 C C . SER A 1 182 ? -10.276 -4.378 25.434 1.00 77.38 182 SER A C 1
ATOM 1412 O O . SER A 1 182 ? -10.326 -5.608 25.352 1.00 77.38 182 SER A O 1
ATOM 1414 N N . LEU A 1 183 ? -10.899 -3.579 24.560 1.00 84.25 183 LEU A N 1
ATOM 1415 C CA . LEU A 1 183 ? -11.722 -4.075 23.465 1.00 84.25 183 LEU A CA 1
ATOM 1416 C C . LEU A 1 183 ? -10.859 -4.762 22.398 1.00 84.25 183 LEU A C 1
ATOM 1418 O O . LEU A 1 183 ? -9.883 -4.201 21.901 1.00 84.25 183 LEU A O 1
ATOM 1422 N N . ARG A 1 184 ? -11.260 -5.973 22.003 1.00 88.06 184 ARG A N 1
ATOM 1423 C CA . ARG A 1 184 ? -10.665 -6.708 20.882 1.00 88.06 184 ARG A CA 1
ATOM 1424 C C . ARG A 1 184 ? -11.701 -6.893 19.787 1.00 88.06 184 ARG A C 1
ATOM 1426 O O . ARG A 1 184 ? -12.798 -7.372 20.053 1.00 88.06 184 ARG A O 1
ATOM 1433 N N . ILE A 1 185 ? -11.333 -6.524 18.565 1.00 90.25 185 ILE A N 1
ATOM 1434 C CA . ILE A 1 185 ? -12.190 -6.611 17.382 1.00 90.25 185 ILE A CA 1
ATOM 1435 C C . ILE A 1 185 ? -11.555 -7.616 16.427 1.00 90.25 185 ILE A C 1
ATOM 1437 O O . ILE A 1 185 ? -10.377 -7.495 16.093 1.00 90.25 185 ILE A O 1
ATOM 1441 N N . LEU A 1 186 ? -12.333 -8.614 16.016 1.00 91.50 186 LEU A N 1
ATOM 1442 C CA . LEU A 1 186 ? -11.922 -9.648 15.075 1.00 91.50 186 LEU A CA 1
ATOM 1443 C C . LEU A 1 186 ? -12.769 -9.534 13.810 1.00 91.50 186 LEU A C 1
ATOM 1445 O O . LEU A 1 186 ? -13.994 -9.546 13.884 1.00 91.50 186 LEU A O 1
ATOM 1449 N N . ASP A 1 187 ? -12.101 -9.491 12.664 1.00 89.31 187 ASP A N 1
ATOM 1450 C CA . ASP A 1 187 ? -12.719 -9.678 11.358 1.00 89.31 187 ASP A CA 1
ATOM 1451 C C . ASP A 1 187 ? -12.032 -10.876 10.672 1.00 89.31 187 ASP A C 1
ATOM 1453 O O . ASP A 1 187 ? -10.891 -10.745 10.220 1.00 89.31 187 ASP A O 1
ATOM 1457 N N . PRO A 1 188 ? -12.672 -12.063 10.640 1.00 86.69 188 PRO A N 1
ATOM 1458 C CA . PRO A 1 188 ? -12.073 -13.281 10.093 1.00 86.69 188 PRO A CA 1
ATOM 1459 C C . PRO A 1 188 ? -11.981 -13.278 8.558 1.00 86.69 188 PRO A C 1
ATOM 1461 O O . PRO A 1 188 ? -11.337 -14.158 7.992 1.00 86.69 188 PRO A O 1
ATOM 1464 N N . ALA A 1 189 ? -12.611 -12.312 7.884 1.00 82.12 189 ALA A N 1
ATOM 1465 C CA . ALA A 1 189 ? -12.610 -12.164 6.431 1.00 82.12 189 ALA A CA 1
ATOM 1466 C C . ALA A 1 189 ? -12.256 -10.720 6.039 1.00 82.12 189 ALA A C 1
ATOM 1468 O O . ALA A 1 189 ? -12.874 -10.128 5.154 1.00 82.12 189 ALA A O 1
ATOM 1469 N N . CYS A 1 190 ? -11.252 -10.153 6.715 1.00 77.06 190 CYS A N 1
ATOM 1470 C CA . CYS A 1 190 ? -10.987 -8.719 6.669 1.00 77.06 190 CYS A CA 1
ATOM 1471 C C . CYS A 1 190 ? -10.553 -8.195 5.298 1.00 77.06 190 CYS A C 1
ATOM 1473 O O . CYS A 1 190 ? -10.731 -7.003 5.035 1.00 77.06 190 CYS A O 1
ATOM 1475 N N . GLY A 1 191 ? -10.010 -9.052 4.425 1.00 75.75 191 GLY A N 1
ATOM 1476 C CA . GLY A 1 191 ? -9.493 -8.659 3.112 1.00 75.75 191 GLY A CA 1
ATOM 1477 C C . GLY A 1 191 ? -8.569 -7.444 3.233 1.00 75.75 191 GLY A C 1
ATOM 1478 O O . GLY A 1 191 ? -7.627 -7.440 4.021 1.00 75.75 191 GLY A O 1
ATOM 1479 N N . GLY A 1 192 ? -8.902 -6.356 2.532 1.00 73.38 192 GLY A N 1
ATOM 1480 C CA . GLY A 1 192 ? -8.212 -5.061 2.636 1.00 73.38 192 GLY A CA 1
ATOM 1481 C C . GLY A 1 192 ? -8.356 -4.306 3.974 1.00 73.38 192 GLY A C 1
ATOM 1482 O O . GLY A 1 192 ? -7.908 -3.166 4.070 1.00 73.38 192 GLY A O 1
ATOM 1483 N N . GLY A 1 193 ? -9.000 -4.886 4.988 1.00 82.00 193 GLY A N 1
ATOM 1484 C CA . GLY A 1 193 ? -9.036 -4.397 6.369 1.00 82.00 193 GLY A CA 1
ATOM 1485 C C . GLY A 1 193 ? -10.035 -3.275 6.660 1.00 82.00 193 GLY A C 1
ATOM 1486 O O . GLY A 1 193 ? -9.925 -2.628 7.698 1.00 82.00 193 GLY A O 1
ATOM 1487 N N . ILE A 1 194 ? -11.008 -3.012 5.780 1.00 81.56 194 ILE A N 1
ATOM 1488 C CA . ILE A 1 194 ? -11.863 -1.813 5.872 1.00 81.56 194 ILE A CA 1
ATOM 1489 C C . ILE A 1 194 ? -12.654 -1.717 7.185 1.00 81.56 194 ILE A C 1
ATOM 1491 O O . ILE A 1 194 ? -12.757 -0.627 7.747 1.00 81.56 194 ILE A O 1
ATOM 1495 N N . PHE A 1 195 ? -13.165 -2.831 7.718 1.00 87.25 195 PHE A N 1
ATOM 1496 C CA . PHE A 1 195 ? -13.864 -2.839 9.007 1.00 87.25 195 PHE A CA 1
ATOM 1497 C C . PHE A 1 195 ? -12.924 -2.528 10.169 1.00 87.25 195 PHE A C 1
ATOM 1499 O O . PHE A 1 195 ? -13.269 -1.714 11.020 1.00 87.25 195 PHE A O 1
ATOM 1506 N N . LEU A 1 196 ? -11.723 -3.110 10.175 1.00 89.44 196 LEU A N 1
ATOM 1507 C CA . LEU A 1 196 ? -10.726 -2.885 11.224 1.00 89.44 196 LEU A CA 1
ATOM 1508 C C . LEU A 1 196 ? -10.194 -1.447 11.199 1.00 89.44 196 LEU A C 1
ATOM 1510 O O . LEU A 1 196 ? -10.101 -0.818 12.249 1.00 89.44 196 LEU A O 1
ATOM 1514 N N . LEU A 1 197 ? -9.922 -0.895 10.012 1.00 85.06 197 LEU A N 1
ATOM 1515 C CA . LEU A 1 197 ? -9.531 0.509 9.840 1.00 85.06 197 LEU A CA 1
ATOM 1516 C C . LEU A 1 197 ? -10.638 1.460 10.310 1.00 85.06 197 LEU A C 1
ATOM 1518 O O . LEU A 1 197 ? -10.379 2.418 11.038 1.00 85.06 197 LEU A O 1
ATOM 1522 N N . THR A 1 198 ? -11.887 1.169 9.937 1.00 85.00 198 THR A N 1
ATOM 1523 C CA . THR A 1 198 ? -13.047 1.973 10.343 1.00 85.00 198 THR A CA 1
ATOM 1524 C C . THR A 1 198 ? -13.273 1.910 11.852 1.00 85.00 198 THR A C 1
ATOM 1526 O O . THR A 1 198 ? -13.525 2.939 12.474 1.00 85.00 198 THR A O 1
ATOM 1529 N N . ALA A 1 199 ? -13.148 0.725 12.452 1.00 89.56 199 ALA A N 1
ATOM 1530 C CA . ALA A 1 199 ? -13.254 0.541 13.891 1.00 89.56 199 ALA A CA 1
ATOM 1531 C C . ALA A 1 199 ? -12.140 1.273 14.642 1.00 89.56 199 ALA A C 1
ATOM 1533 O O . ALA A 1 199 ? -12.414 1.976 15.610 1.00 89.56 199 ALA A O 1
ATOM 1534 N N . TYR A 1 200 ? -10.898 1.158 14.171 1.00 87.38 200 TYR A N 1
ATOM 1535 C CA . TYR A 1 200 ? -9.758 1.853 14.758 1.00 87.38 200 TYR A CA 1
ATOM 1536 C C . TYR A 1 200 ? -9.974 3.368 14.774 1.00 87.38 200 TYR A C 1
ATOM 1538 O O . TYR A 1 200 ? -9.836 3.995 15.823 1.00 87.38 200 TYR A O 1
ATOM 1546 N N . GLN A 1 201 ? -10.403 3.944 13.649 1.00 83.75 201 GLN A N 1
ATOM 1547 C CA . GLN A 1 201 ? -10.722 5.368 13.593 1.00 83.75 201 GLN A CA 1
ATOM 1548 C C . GLN A 1 201 ? -11.853 5.750 14.532 1.00 83.75 201 GLN A C 1
ATOM 1550 O O . GLN A 1 201 ? -11.726 6.719 15.270 1.00 83.75 201 GLN A O 1
ATOM 1555 N N . PHE A 1 202 ? -12.945 4.986 14.518 1.00 85.00 202 PHE A N 1
ATOM 1556 C CA . PHE A 1 202 ? -14.085 5.249 15.383 1.00 85.00 202 PHE A CA 1
ATOM 1557 C C . PHE A 1 202 ? -13.644 5.329 16.852 1.00 85.00 202 PHE A C 1
ATOM 1559 O O . PHE A 1 202 ? -14.023 6.254 17.562 1.00 85.00 202 PHE A O 1
ATOM 1566 N N . LEU A 1 203 ? -12.778 4.414 17.296 1.00 86.00 203 LEU A N 1
ATOM 1567 C CA . LEU A 1 203 ? -12.229 4.419 18.654 1.00 86.00 203 LEU A CA 1
ATOM 1568 C C . LEU A 1 203 ? -11.289 5.609 18.926 1.00 86.00 203 LEU A C 1
ATOM 1570 O O . LEU A 1 203 ? -11.292 6.139 20.040 1.00 86.00 203 LEU A O 1
ATOM 1574 N N . LEU A 1 204 ? -10.493 6.040 17.942 1.00 82.44 204 LEU A N 1
ATOM 1575 C CA . LEU A 1 204 ? -9.661 7.246 18.054 1.00 82.44 204 LEU A CA 1
ATOM 1576 C C . LEU A 1 204 ? -10.510 8.516 18.191 1.00 82.44 204 LEU A C 1
ATOM 1578 O O . LEU A 1 204 ? -10.230 9.353 19.054 1.00 82.44 204 LEU A O 1
ATOM 1582 N N . ASP A 1 205 ? -11.566 8.638 17.389 1.00 80.31 205 ASP A N 1
ATOM 1583 C CA . ASP A 1 205 ? -12.483 9.782 17.403 1.00 80.31 205 ASP A CA 1
ATOM 1584 C C . ASP A 1 205 ? -13.214 9.888 18.751 1.00 80.31 205 ASP A C 1
ATOM 1586 O O . ASP A 1 205 ? -13.402 10.983 19.281 1.00 80.31 205 ASP A O 1
ATOM 1590 N N . GLN A 1 206 ? -13.573 8.749 19.354 1.00 76.25 206 GLN A N 1
ATOM 1591 C CA . GLN A 1 206 ? -14.185 8.705 20.687 1.00 76.25 206 GLN A CA 1
ATOM 1592 C C . GLN A 1 206 ? -13.221 9.173 21.788 1.00 76.25 206 GLN A C 1
ATOM 1594 O O . GLN A 1 206 ? -13.616 9.917 22.684 1.00 76.25 206 GLN A O 1
ATOM 1599 N N . LYS A 1 207 ? -11.940 8.786 21.724 1.00 72.25 207 LYS A N 1
ATOM 1600 C CA . LYS A 1 207 ? -10.940 9.193 22.728 1.00 72.25 207 LYS A CA 1
ATOM 1601 C C . LYS A 1 207 ? -10.558 10.672 22.659 1.00 72.25 207 LYS A C 1
ATOM 1603 O O . LYS A 1 207 ? -10.135 11.228 23.668 1.00 72.25 207 LYS A O 1
ATOM 1608 N N . THR A 1 208 ? -10.662 11.303 21.492 1.00 67.75 208 THR A N 1
ATOM 1609 C CA . THR A 1 208 ? -10.097 12.642 21.246 1.00 67.75 208 THR A CA 1
ATOM 1610 C C . THR A 1 208 ? -11.052 13.813 21.504 1.00 67.75 208 THR A C 1
ATOM 1612 O O . THR A 1 208 ? -10.609 14.949 21.406 1.00 67.75 208 THR A O 1
ATOM 1615 N N . SER A 1 209 ? -12.314 13.576 21.897 1.00 56.69 209 SER A N 1
ATOM 1616 C CA . SER A 1 209 ? -13.315 14.590 22.306 1.00 56.69 209 SER A CA 1
ATOM 1617 C C . SER A 1 209 ? -13.372 15.881 21.450 1.00 56.69 209 SER A C 1
ATOM 1619 O O . SER A 1 209 ? -12.636 16.839 21.662 1.00 56.69 209 SER A O 1
ATOM 1621 N N . HIS A 1 210 ? -14.355 15.959 20.543 1.00 50.88 210 HIS A N 1
ATOM 1622 C CA . HIS A 1 210 ? -14.890 17.184 19.902 1.00 50.88 210 HIS A CA 1
ATOM 1623 C C . HIS A 1 210 ? -13.968 18.095 19.062 1.00 50.88 210 HIS A C 1
ATOM 1625 O O . HIS A 1 210 ? -14.477 19.032 18.447 1.00 50.88 210 HIS A O 1
ATOM 1631 N N . SER A 1 211 ? -12.669 17.839 18.932 1.00 45.78 211 SER A N 1
ATOM 1632 C CA . SER A 1 211 ? -11.798 18.700 18.115 1.00 45.78 211 SER A CA 1
ATOM 1633 C C . SER A 1 211 ? -11.739 18.210 16.665 1.00 45.78 211 SER A C 1
ATOM 1635 O O . SER A 1 211 ? -10.956 17.330 16.340 1.00 45.78 211 SER A O 1
ATOM 1637 N N . ASN A 1 212 ? -12.594 18.787 15.810 1.00 45.84 212 ASN A N 1
ATOM 1638 C CA . ASN A 1 212 ? -12.716 18.541 14.364 1.00 45.84 212 ASN A CA 1
ATOM 1639 C C . ASN A 1 212 ? -12.891 17.065 13.970 1.00 45.84 212 ASN A C 1
ATOM 1641 O O . ASN A 1 212 ? -11.924 16.343 13.750 1.00 45.84 212 ASN A O 1
ATOM 1645 N N . ARG A 1 213 ? -14.149 16.642 13.768 1.00 49.72 213 ARG A N 1
ATOM 1646 C CA . ARG A 1 213 ? -14.485 15.381 13.084 1.00 49.72 213 ARG A CA 1
ATOM 1647 C C . ARG A 1 213 ? -13.962 15.424 11.643 1.00 49.72 213 ARG A C 1
ATOM 1649 O O . ARG A 1 213 ? -14.693 15.796 10.726 1.00 49.72 213 ARG A O 1
ATOM 1656 N N . VAL A 1 214 ? -12.696 15.081 11.439 1.00 52.22 214 VAL A N 1
ATOM 1657 C CA . VAL A 1 214 ? -12.148 14.850 10.104 1.00 52.22 214 VAL A CA 1
ATOM 1658 C C . VAL A 1 214 ? -12.722 13.525 9.637 1.00 52.22 214 VAL A C 1
ATOM 1660 O O . VAL A 1 214 ? -12.516 12.489 10.261 1.00 52.22 214 VAL A O 1
ATOM 1663 N N . GLN A 1 215 ? -13.497 13.563 8.559 1.00 52.53 215 GLN A N 1
ATOM 1664 C CA . GLN A 1 215 ? -14.000 12.347 7.942 1.00 52.53 215 GLN A CA 1
ATOM 1665 C C . GLN A 1 215 ? -12.782 11.509 7.511 1.00 52.53 215 GLN A C 1
ATOM 1667 O O . GLN A 1 215 ? -11.951 12.028 6.763 1.00 52.53 215 GLN A O 1
ATOM 1672 N N . PRO A 1 216 ? -12.624 10.264 7.991 1.00 54.91 216 PRO A N 1
ATOM 1673 C CA . PRO A 1 216 ? -11.437 9.479 7.677 1.00 54.91 216 PRO A CA 1
ATOM 1674 C C . PRO A 1 216 ? -11.297 9.290 6.172 1.00 54.91 216 PRO A C 1
ATOM 1676 O O . PRO A 1 216 ? -12.285 9.009 5.490 1.00 54.91 216 PRO A O 1
ATOM 1679 N N . ASP A 1 217 ? -10.076 9.399 5.646 1.00 59.25 217 ASP A N 1
ATOM 1680 C CA . ASP A 1 217 ? -9.865 9.376 4.192 1.00 59.25 217 ASP A CA 1
ATOM 1681 C C . ASP A 1 217 ? -10.292 8.047 3.537 1.00 59.25 217 ASP A C 1
ATOM 1683 O O . ASP A 1 217 ? -10.671 8.015 2.370 1.00 59.25 217 ASP A O 1
ATOM 1687 N N . PHE A 1 218 ? -10.355 6.965 4.320 1.00 57.38 218 PHE A N 1
ATOM 1688 C CA . PHE A 1 218 ? -10.815 5.642 3.899 1.00 57.38 218 PHE A CA 1
ATOM 1689 C C . PHE A 1 218 ? -12.341 5.500 3.870 1.00 57.38 218 PHE A C 1
ATOM 1691 O O . PHE A 1 218 ? -12.848 4.531 3.303 1.00 57.38 218 PHE A O 1
ATOM 1698 N N . ALA A 1 219 ? -13.096 6.451 4.434 1.00 46.19 219 ALA A N 1
ATOM 1699 C CA . ALA A 1 219 ? -14.549 6.505 4.267 1.00 46.19 219 ALA A CA 1
ATOM 1700 C C . ALA A 1 219 ? -14.950 7.014 2.873 1.00 46.19 219 ALA A C 1
ATOM 1702 O O . ALA A 1 219 ? -16.061 6.733 2.407 1.00 46.19 219 ALA A O 1
ATOM 1703 N N . GLN A 1 220 ? -14.056 7.724 2.180 1.00 50.84 220 GLN A N 1
ATOM 1704 C CA . GLN A 1 220 ? -14.271 8.106 0.794 1.00 50.84 220 GLN A CA 1
ATOM 1705 C C . GLN A 1 220 ? -13.921 6.925 -0.106 1.00 50.84 220 GLN A C 1
ATOM 1707 O O . GLN A 1 220 ? -12.766 6.530 -0.236 1.00 50.84 220 GLN A O 1
ATOM 1712 N N . SER A 1 221 ? -14.931 6.346 -0.761 1.00 48.09 221 SER A N 1
ATOM 1713 C CA . SER A 1 221 ? -14.655 5.411 -1.848 1.00 48.09 221 SER A CA 1
ATOM 1714 C C . SER A 1 221 ? -13.903 6.179 -2.944 1.00 48.09 221 SER A C 1
ATOM 1716 O O . SER A 1 221 ? -14.482 7.113 -3.508 1.00 48.09 221 SER A O 1
ATOM 1718 N N . PRO A 1 222 ? -12.667 5.792 -3.309 1.00 47.91 222 PRO A N 1
ATOM 1719 C CA . PRO A 1 222 ? -11.874 6.500 -4.319 1.00 47.91 222 PRO A CA 1
ATOM 1720 C C . PRO A 1 222 ? -12.498 6.469 -5.730 1.00 47.91 222 PRO A C 1
ATOM 1722 O O . PRO A 1 222 ? -11.951 7.051 -6.669 1.00 47.91 222 PRO A O 1
ATOM 1725 N N . LEU A 1 223 ? -13.635 5.780 -5.899 1.00 44.22 223 LEU A N 1
ATOM 1726 C CA . LEU A 1 223 ? -14.266 5.471 -7.177 1.00 44.22 223 LEU A CA 1
ATOM 1727 C C . LEU A 1 223 ? -15.743 5.888 -7.282 1.00 44.22 223 LEU A C 1
ATOM 1729 O O . LEU A 1 223 ? -16.433 5.360 -8.151 1.00 44.22 223 LEU A O 1
ATOM 1733 N N . ARG A 1 224 ? -16.261 6.844 -6.492 1.00 37.38 224 ARG A N 1
ATOM 1734 C CA . ARG A 1 224 ? -17.557 7.451 -6.865 1.00 37.38 224 ARG A CA 1
ATOM 1735 C C . ARG A 1 224 ? -17.394 8.258 -8.160 1.00 37.38 224 ARG A C 1
ATOM 1737 O O . ARG A 1 224 ? -16.844 9.354 -8.165 1.00 37.38 224 ARG A O 1
ATOM 1744 N N . GLY A 1 225 ? -17.821 7.650 -9.267 1.00 32.94 225 GLY A N 1
ATOM 1745 C CA . GLY A 1 225 ? -18.047 8.236 -10.591 1.00 32.94 225 GLY A CA 1
ATOM 1746 C C . GLY A 1 225 ? -17.950 7.207 -11.709 1.00 32.94 225 GLY A C 1
ATOM 1747 O O . GLY A 1 225 ? -17.141 6.264 -11.563 1.00 32.94 225 GLY A O 1
#

Foldseek 3Di:
DVVLVVLLVVLLVQQLVQLCVVPVPCSPVSSLVSLLLSLLLLVVLLCQLVVVDPHCLLVVLLVDPPSVVSSVVVCVVSVVCPPPSNPDPPPPDSGDGDSVSSSSSSVSSSVCSVVSPNDALLVSLVSVLVSQLCPDPQVPDDPVVSCVVSVPDDDQLVNLLVVLCVPVVVVCVVCVVPDPVPDDDDDPPCRSNSNVVSNVVVSVCVVPPDDDPDPRSSNDDPDPD

Sequence (225 aa):
MKTLLKQTERNWKAIAHNLLLNYPDLPNSVRQIAQQIVLVTFCLAICEERKVVPPGQLQQISKQTNLYLRLTDYWCEVGLSHVSNFSIDPQQLNPTIADDLLRDLLSGLAQSVSQGDVIPIAVLGQLHEMFLAKDSPAAKVSDVSKRKAAGAYYTPGAIAHYMIQNTVGSLLESCPENHPTSLRILDPACGGGIFLLTAYQFLLDQKTSHSNRVQPDFAQSPLRG